Protein AF-A0A0R1S9A0-F1 (afdb_monomer)

Solvent-accessible surface area (backbone atoms only — not comparable to full-atom values): 12220 Å² total; per-residue (Å²): 131,84,66,68,44,81,57,38,75,44,83,57,97,61,36,37,36,40,36,26,38,23,75,78,32,27,25,36,37,40,33,35,38,56,62,82,71,49,87,86,55,104,57,81,77,63,92,82,35,53,32,29,39,32,37,46,18,20,33,51,46,26,69,40,78,49,77,55,97,95,39,67,35,30,40,31,37,14,38,34,70,80,51,83,67,9,33,3,51,27,42,29,55,44,62,94,58,72,50,46,78,93,71,41,78,36,56,35,48,73,49,33,23,27,42,31,60,46,41,8,47,41,87,79,22,53,64,82,59,61,66,49,31,35,40,48,29,54,20,84,43,66,16,80,39,90,95,48,78,34,70,23,38,30,38,41,41,35,26,30,76,75,39,30,35,34,37,23,34,27,31,41,62,55,51,48,60,58,40,60,80,30,45,94,71,22,33,68,42,46,32,38,74,43,60,87,26,45,45,76,90,30,57,52,77,40,78,40,43,43,80,76,42,98,30,70,40,80,60,43,64,43,35,42,51,86,67,53,73,46,73,45,55,99

Foldseek 3Di:
DWDWDFQEWDDDPFKIWTWTATDQQFKIKIWIDTPVVPDPDPDDDRVVTQIAIAGRQGDDRFWEWDDAPNAIWTWDFGHFPPDSNRAGDWIFIDHDDGDDPVPHCRHGLLSTQTEPQLLLLALQSDGPAAFPHKYKEKAPAFADFVPDTQGIWIWIWTAHPQRKTKIFIFRVRLVVVVSVVVGVRNDYDYSSPCNVRGTPVGIDIDGNVLVVDPHSAWSDWYAHSVGDIDTDHD

pLDDT: mean 91.79, std 10.81, range [40.94, 98.81]

Mean predicted aligned error: 4.59 Å

Structure (mmCIF, N/CA/C/O backbone):
data_AF-A0A0R1S9A0-F1
#
_entry.id   AF-A0A0R1S9A0-F1
#
loop_
_atom_site.group_PDB
_atom_site.id
_atom_site.type_symbol
_atom_site.label_atom_id
_atom_site.label_alt_id
_atom_site.label_comp_id
_atom_site.label_asym_id
_atom_site.label_entity_id
_atom_site.label_seq_id
_atom_site.pdbx_PDB_ins_code
_atom_site.Cartn_x
_atom_site.Cartn_y
_atom_site.Cartn_z
_atom_site.occupancy
_atom_site.B_iso_or_equiv
_atom_site.auth_seq_id
_atom_site.auth_comp_id
_atom_site.auth_asym_id
_atom_site.auth_atom_id
_atom_site.pdbx_PDB_model_num
ATOM 1 N N . MET A 1 1 ? 27.141 5.958 -2.737 1.00 40.94 1 MET A N 1
ATOM 2 C CA . MET A 1 1 ? 26.589 4.606 -2.947 1.00 40.94 1 MET A CA 1
ATOM 3 C C . MET A 1 1 ? 25.274 4.604 -2.206 1.00 40.94 1 MET A C 1
ATOM 5 O O . MET A 1 1 ? 25.294 4.643 -0.979 1.00 40.94 1 MET A O 1
ATOM 9 N N . ASP A 1 2 ? 24.167 4.726 -2.929 1.00 50.94 2 ASP A N 1
ATOM 10 C CA . ASP A 1 2 ? 22.854 4.799 -2.293 1.00 50.94 2 ASP A CA 1
ATOM 11 C C . ASP A 1 2 ? 22.572 3.451 -1.635 1.00 50.94 2 ASP A C 1
ATOM 13 O O . ASP A 1 2 ? 22.697 2.397 -2.261 1.00 50.94 2 ASP A O 1
ATOM 17 N N . ARG A 1 3 ? 22.304 3.469 -0.327 1.00 56.81 3 ARG A N 1
ATOM 18 C CA . ARG A 1 3 ? 21.970 2.256 0.417 1.00 56.81 3 ARG A CA 1
ATOM 19 C C . ARG A 1 3 ? 20.521 1.912 0.112 1.00 56.81 3 ARG A C 1
ATOM 21 O O . ARG A 1 3 ? 19.622 2.641 0.519 1.00 56.81 3 ARG A O 1
ATOM 28 N N . PHE A 1 4 ? 20.318 0.804 -0.588 1.00 68.38 4 PHE A N 1
ATOM 29 C CA . PHE A 1 4 ? 19.007 0.192 -0.738 1.00 68.38 4 PHE A CA 1
ATOM 30 C C . PHE A 1 4 ? 18.775 -0.749 0.439 1.00 68.38 4 PHE A C 1
ATOM 32 O O . PHE A 1 4 ? 19.588 -1.640 0.691 1.00 68.38 4 PHE A O 1
ATOM 39 N N . ILE A 1 5 ? 17.668 -0.567 1.148 1.00 71.06 5 ILE A N 1
ATOM 40 C CA . ILE A 1 5 ? 17.224 -1.503 2.181 1.00 71.06 5 ILE A CA 1
ATOM 41 C C . ILE A 1 5 ? 16.087 -2.310 1.569 1.00 71.06 5 ILE A C 1
ATOM 43 O O . ILE A 1 5 ? 15.071 -1.740 1.176 1.00 71.06 5 ILE A O 1
ATOM 47 N N . ALA A 1 6 ? 16.275 -3.625 1.432 1.00 66.62 6 ALA A N 1
ATOM 48 C CA . ALA A 1 6 ? 15.188 -4.511 1.036 1.00 66.62 6 ALA A CA 1
ATOM 49 C C . ALA A 1 6 ? 14.145 -4.544 2.151 1.00 66.62 6 ALA A C 1
ATOM 51 O O . ALA A 1 6 ? 14.484 -4.844 3.294 1.00 66.62 6 ALA A O 1
ATOM 52 N N . ILE A 1 7 ? 12.904 -4.209 1.808 1.00 75.50 7 ILE A N 1
ATOM 53 C CA . ILE A 1 7 ? 11.816 -4.114 2.780 1.00 75.50 7 ILE A CA 1
ATOM 54 C C . ILE A 1 7 ? 10.894 -5.327 2.671 1.00 75.50 7 ILE A C 1
ATOM 56 O O . ILE A 1 7 ? 10.555 -5.929 3.681 1.00 75.50 7 ILE A O 1
ATOM 60 N N . GLN A 1 8 ? 10.516 -5.702 1.444 1.00 84.19 8 GLN A N 1
ATOM 61 C CA . GLN A 1 8 ? 9.550 -6.770 1.191 1.00 84.19 8 GLN A CA 1
ATOM 62 C C . GLN A 1 8 ? 9.857 -7.474 -0.135 1.00 84.19 8 GLN A C 1
ATOM 64 O O . GLN A 1 8 ? 10.232 -6.838 -1.123 1.00 84.19 8 GLN A O 1
ATOM 69 N N . GLY A 1 9 ? 9.679 -8.795 -0.169 1.00 86.94 9 GLY A N 1
ATOM 70 C CA . GLY A 1 9 ? 9.780 -9.608 -1.381 1.00 86.94 9 GLY A CA 1
ATOM 71 C C . GLY A 1 9 ? 8.442 -10.253 -1.734 1.00 86.94 9 GLY A C 1
ATOM 72 O O . GLY A 1 9 ? 7.670 -10.607 -0.846 1.00 86.94 9 GLY A O 1
ATOM 73 N N . PHE A 1 10 ? 8.180 -10.445 -3.027 1.00 89.62 10 PHE A N 1
ATOM 74 C CA . PHE A 1 10 ? 7.017 -11.198 -3.504 1.00 89.62 10 PHE A CA 1
ATOM 75 C C . PHE A 1 10 ? 7.427 -12.203 -4.580 1.00 89.62 10 PHE A C 1
ATOM 77 O O . PHE A 1 10 ? 8.039 -11.844 -5.589 1.00 89.62 10 PHE A O 1
ATOM 84 N N . VAL A 1 11 ? 7.050 -13.468 -4.394 1.00 90.31 11 VAL A N 1
ATOM 85 C CA . VAL A 1 11 ? 7.314 -14.546 -5.354 1.00 90.31 11 VAL A CA 1
ATOM 86 C C . VAL A 1 11 ? 6.037 -14.841 -6.133 1.00 90.31 11 VAL A C 1
ATOM 88 O O . VAL A 1 11 ? 5.140 -15.533 -5.661 1.00 90.31 11 VAL A O 1
ATOM 91 N N . GLY A 1 12 ? 5.957 -14.318 -7.354 1.00 88.50 12 GLY A N 1
ATOM 92 C CA . GLY A 1 12 ? 4.842 -14.565 -8.261 1.00 88.50 12 GLY A CA 1
ATOM 93 C C . GLY A 1 12 ? 4.984 -15.864 -9.054 1.00 88.50 12 GLY A C 1
ATOM 94 O O . GLY A 1 12 ? 5.956 -16.613 -8.941 1.00 88.50 12 GLY A O 1
ATOM 95 N N . SER A 1 13 ? 4.021 -16.129 -9.938 1.00 88.50 13 SER A N 1
ATOM 96 C CA . SER A 1 13 ? 4.057 -17.299 -10.830 1.00 88.50 13 SER A CA 1
ATOM 97 C C . SER A 1 13 ? 5.169 -17.221 -11.882 1.00 88.50 13 SER A C 1
ATOM 99 O O . SER A 1 13 ? 5.724 -18.256 -12.239 1.00 88.50 13 SER A O 1
ATOM 101 N N . THR A 1 14 ? 5.534 -16.012 -12.323 1.00 92.19 14 THR A N 1
ATOM 102 C CA . THR A 1 14 ? 6.539 -15.769 -13.380 1.00 92.19 14 THR A CA 1
ATOM 103 C C . THR A 1 14 ? 7.756 -14.993 -12.881 1.00 92.19 14 THR A C 1
ATOM 105 O O . THR A 1 14 ? 8.876 -15.278 -13.296 1.00 92.19 14 THR A O 1
ATOM 108 N N . TYR A 1 15 ? 7.556 -14.033 -11.979 1.00 94.88 15 TYR A N 1
ATOM 109 C CA . TYR A 1 15 ? 8.594 -13.107 -11.526 1.00 94.88 15 TYR A CA 1
ATOM 110 C C . TYR A 1 15 ? 8.796 -13.192 -10.015 1.00 94.88 15 TYR A C 1
ATOM 112 O O . TYR A 1 15 ? 7.850 -13.490 -9.285 1.00 94.88 15 TYR A O 1
ATOM 120 N N . VAL A 1 16 ? 10.004 -12.866 -9.560 1.00 94.12 16 VAL A N 1
ATOM 121 C CA . VAL A 1 16 ? 10.260 -12.447 -8.179 1.00 94.12 16 VAL A CA 1
ATOM 122 C C . VAL A 1 16 ? 10.427 -10.941 -8.169 1.00 94.12 16 VAL A C 1
ATOM 124 O O . VAL A 1 16 ? 11.108 -10.386 -9.031 1.00 94.12 16 VAL A O 1
ATOM 127 N N . TYR A 1 17 ? 9.787 -10.300 -7.203 1.00 95.88 17 TYR A N 1
ATOM 128 C CA . TYR A 1 17 ? 9.808 -8.864 -7.008 1.00 95.88 17 TYR A CA 1
ATOM 129 C C . TYR A 1 17 ? 10.473 -8.525 -5.674 1.00 95.88 17 TYR A C 1
ATOM 131 O O . TYR A 1 17 ? 10.306 -9.255 -4.695 1.00 95.88 17 TYR A O 1
ATOM 139 N N . ALA A 1 18 ? 11.169 -7.395 -5.636 1.00 94.44 18 ALA A N 1
ATOM 140 C CA . ALA A 1 18 ? 11.731 -6.805 -4.431 1.00 94.44 18 ALA A CA 1
ATOM 141 C C . ALA A 1 18 ? 11.306 -5.338 -4.344 1.00 94.44 18 ALA A C 1
ATOM 143 O O . ALA A 1 18 ? 11.487 -4.589 -5.305 1.00 94.44 18 ALA A O 1
ATOM 144 N N . LEU A 1 19 ? 10.760 -4.937 -3.199 1.00 95.31 19 LEU A N 1
ATOM 145 C CA . LEU A 1 19 ? 10.511 -3.546 -2.847 1.00 95.31 19 LEU A CA 1
ATOM 146 C C . LEU A 1 19 ? 11.641 -3.064 -1.934 1.00 95.31 19 LEU A C 1
ATOM 148 O O . LEU A 1 19 ? 11.952 -3.701 -0.922 1.00 95.31 19 LEU A O 1
ATOM 152 N N . GLN A 1 20 ? 12.267 -1.947 -2.299 1.00 94.81 20 GLN A N 1
ATOM 153 C CA . GLN A 1 20 ? 13.415 -1.400 -1.581 1.00 94.81 20 GLN A CA 1
ATOM 154 C C . GLN A 1 20 ? 13.242 0.094 -1.315 1.00 94.81 20 GLN A C 1
ATOM 156 O O . GLN A 1 20 ? 12.819 0.842 -2.199 1.00 94.81 20 GLN A O 1
ATOM 161 N N . LEU A 1 21 ? 13.623 0.521 -0.112 1.00 93.75 21 LEU A N 1
ATOM 162 C CA . LEU A 1 21 ? 13.706 1.928 0.272 1.00 93.75 21 LEU A CA 1
ATOM 163 C C . LEU A 1 21 ? 15.088 2.469 -0.066 1.00 93.75 21 LEU A C 1
ATOM 165 O O . LEU A 1 21 ? 16.094 1.800 0.195 1.00 93.75 21 LEU A O 1
ATOM 169 N N . PHE A 1 22 ? 15.151 3.685 -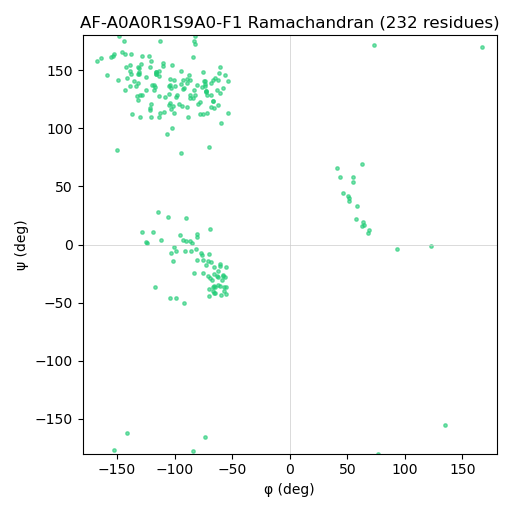0.592 1.00 93.62 22 PHE A N 1
ATOM 170 C CA . PHE A 1 22 ? 16.407 4.379 -0.838 1.00 93.62 22 PHE A CA 1
ATOM 171 C C . PHE A 1 22 ? 16.238 5.896 -0.691 1.00 93.62 22 PHE A C 1
ATOM 173 O O . PHE A 1 22 ? 15.162 6.395 -0.353 1.00 93.62 22 PHE A O 1
ATOM 180 N N . ASN A 1 23 ? 17.339 6.628 -0.888 1.00 92.12 23 ASN A N 1
ATOM 181 C CA . ASN A 1 23 ? 17.383 8.086 -0.772 1.00 92.12 23 ASN A CA 1
ATOM 182 C C . ASN A 1 23 ? 16.866 8.591 0.594 1.00 92.12 23 ASN A C 1
ATOM 184 O O . ASN A 1 23 ? 15.944 9.398 0.669 1.00 92.12 23 ASN A O 1
ATOM 188 N N . SER A 1 24 ? 17.442 8.062 1.683 1.00 88.62 24 SER A N 1
ATOM 189 C CA . SER A 1 24 ? 17.115 8.437 3.072 1.00 88.62 24 SER A CA 1
ATOM 190 C C . SER A 1 24 ? 15.626 8.308 3.406 1.00 88.62 24 SER A C 1
ATOM 192 O O . SER A 1 24 ? 14.970 9.273 3.785 1.00 88.62 24 SER A O 1
ATOM 194 N N . ASN A 1 25 ? 15.089 7.098 3.246 1.00 89.56 25 ASN A N 1
ATOM 195 C CA . ASN A 1 25 ? 13.696 6.762 3.542 1.00 89.56 25 ASN A CA 1
ATOM 196 C C . ASN A 1 25 ? 12.645 7.471 2.673 1.00 89.56 25 ASN A C 1
ATOM 198 O O . ASN A 1 25 ? 11.466 7.509 3.026 1.00 89.56 25 ASN A O 1
ATOM 202 N N . ARG A 1 26 ? 13.039 8.039 1.529 1.00 93.69 26 ARG A N 1
ATOM 203 C CA . ARG A 1 26 ? 12.158 8.888 0.719 1.00 93.69 26 ARG A CA 1
ATOM 204 C C . ARG A 1 26 ? 11.506 8.188 -0.453 1.00 93.69 26 ARG A C 1
ATOM 206 O O . ARG A 1 26 ? 10.296 8.333 -0.663 1.00 93.69 26 ARG A O 1
ATOM 213 N N . ASP A 1 27 ? 12.312 7.438 -1.182 1.00 96.12 27 ASP A N 1
ATOM 214 C CA . ASP A 1 27 ? 11.940 6.894 -2.474 1.00 96.12 27 ASP A CA 1
ATOM 215 C C . ASP A 1 27 ? 11.924 5.375 -2.416 1.00 96.12 27 ASP A C 1
ATOM 217 O O . ASP A 1 27 ? 12.683 4.742 -1.679 1.00 96.12 27 ASP A O 1
ATOM 221 N N . VAL A 1 28 ? 11.042 4.793 -3.216 1.00 96.44 28 VAL A N 1
ATOM 222 C CA . VAL A 1 28 ? 10.846 3.352 -3.295 1.00 96.44 28 VAL A CA 1
ATOM 223 C C . VAL A 1 28 ? 11.171 2.893 -4.705 1.00 96.44 28 VAL A C 1
ATOM 225 O O . VAL A 1 28 ? 10.792 3.529 -5.690 1.00 96.44 28 VAL A O 1
ATOM 228 N N . VAL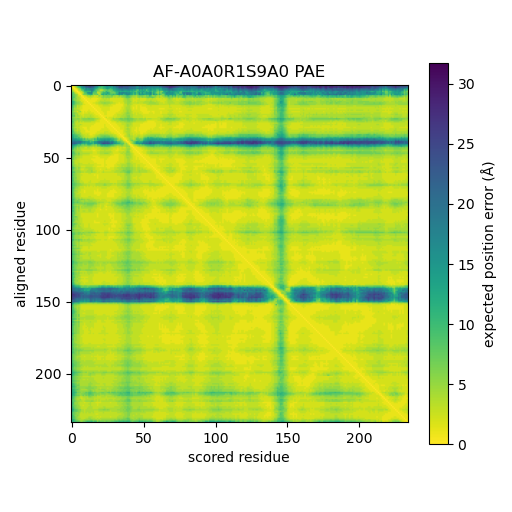 A 1 29 ? 11.886 1.780 -4.817 1.00 97.00 29 VAL A N 1
ATOM 229 C CA . VAL A 1 29 ? 12.062 1.070 -6.082 1.00 97.00 29 VAL A CA 1
ATOM 230 C C . VAL A 1 29 ? 11.454 -0.315 -5.954 1.00 97.00 29 VAL A C 1
ATOM 232 O O . VAL A 1 29 ? 11.667 -1.018 -4.966 1.00 97.00 29 VAL A O 1
ATOM 235 N N . ILE A 1 30 ? 10.676 -0.694 -6.961 1.00 97.50 30 ILE A N 1
ATOM 236 C CA . ILE A 1 30 ? 10.207 -2.060 -7.144 1.00 97.50 30 ILE A CA 1
ATOM 237 C C . ILE A 1 30 ? 11.020 -2.641 -8.287 1.00 97.50 30 ILE A C 1
ATOM 239 O O . ILE A 1 30 ? 10.966 -2.130 -9.403 1.00 97.50 30 ILE A O 1
ATOM 243 N N . SER A 1 31 ? 11.748 -3.712 -8.021 1.00 96.62 31 SER A N 1
ATOM 244 C CA . SER A 1 31 ? 12.563 -4.416 -9.008 1.00 96.62 31 SER A CA 1
ATOM 245 C C . SER A 1 31 ? 11.974 -5.799 -9.245 1.00 96.62 31 SER A C 1
ATOM 247 O O . SER A 1 31 ? 11.467 -6.415 -8.308 1.00 96.62 31 SER A O 1
ATOM 249 N N . ARG A 1 32 ? 12.043 -6.322 -10.473 1.00 96.19 32 ARG A N 1
ATOM 250 C CA . ARG A 1 32 ? 11.628 -7.699 -10.769 1.00 96.19 32 ARG A CA 1
ATOM 251 C C . ARG A 1 32 ? 12.572 -8.433 -11.707 1.00 96.19 32 ARG A C 1
ATOM 253 O O . ARG A 1 32 ? 13.093 -7.858 -12.664 1.00 96.19 32 ARG A O 1
ATOM 260 N N . VAL A 1 33 ? 12.677 -9.738 -11.489 1.00 94.88 33 VAL A N 1
ATOM 261 C CA . VAL A 1 33 ? 13.413 -10.692 -12.332 1.00 94.88 33 VAL A CA 1
ATOM 262 C C . VAL A 1 33 ? 12.535 -11.902 -12.627 1.00 94.88 33 VAL A C 1
ATOM 264 O O . VAL A 1 33 ? 11.614 -12.205 -11.864 1.00 94.88 33 VAL A O 1
ATOM 267 N N . ARG A 1 34 ? 12.760 -12.588 -13.753 1.00 93.31 34 ARG A N 1
ATOM 268 C CA . ARG A 1 34 ? 12.006 -13.814 -14.058 1.00 93.31 34 ARG A CA 1
ATOM 269 C C . ARG A 1 34 ? 12.513 -14.949 -13.174 1.00 93.31 34 ARG A C 1
ATOM 271 O O . ARG A 1 34 ? 13.709 -15.094 -12.981 1.00 93.31 34 ARG A O 1
ATOM 278 N N . LYS A 1 35 ? 11.618 -15.800 -12.676 1.00 88.44 35 LYS A N 1
ATOM 279 C CA . LYS A 1 35 ? 12.014 -16.960 -11.858 1.00 88.44 35 LYS A CA 1
ATOM 280 C C . LYS A 1 35 ? 12.880 -17.965 -12.611 1.00 88.44 35 LYS A C 1
ATOM 282 O O . LYS A 1 35 ? 13.645 -18.685 -11.989 1.00 88.44 35 LYS A O 1
ATOM 287 N N . ASP A 1 36 ? 12.738 -18.036 -13.930 1.00 87.62 36 ASP A N 1
ATOM 288 C CA . ASP A 1 36 ? 13.522 -18.925 -14.787 1.00 87.62 36 ASP A CA 1
ATOM 289 C C . ASP A 1 36 ? 14.862 -18.314 -15.227 1.00 87.62 36 ASP A C 1
ATOM 291 O O . ASP A 1 36 ? 15.600 -18.958 -15.965 1.00 87.62 36 ASP A O 1
ATOM 295 N N . SER A 1 37 ? 15.217 -17.107 -14.759 1.00 84.81 37 SER A N 1
ATOM 296 C CA . SER A 1 37 ? 16.555 -16.535 -14.967 1.00 84.81 37 SER A CA 1
ATOM 297 C C . SER A 1 37 ? 17.596 -17.072 -13.980 1.00 84.81 37 SER A C 1
ATOM 299 O O . SER A 1 37 ? 18.692 -16.528 -13.897 1.00 84.81 37 SER A O 1
ATOM 301 N N . VAL A 1 38 ? 17.252 -18.098 -13.203 1.00 78.88 38 VAL A N 1
ATOM 302 C CA . VAL A 1 38 ? 18.151 -18.764 -12.261 1.00 78.88 38 VAL A CA 1
ATOM 303 C C . VAL A 1 38 ? 19.113 -19.655 -13.050 1.00 78.88 38 VAL A C 1
ATOM 305 O O . VAL A 1 38 ? 18.698 -20.635 -13.665 1.00 78.88 38 VAL A O 1
ATOM 308 N N . THR A 1 39 ? 20.400 -19.307 -13.065 1.00 68.75 39 THR A N 1
ATOM 309 C CA . THR A 1 39 ? 21.405 -19.867 -13.990 1.00 68.75 39 THR A CA 1
ATOM 310 C C . THR A 1 39 ? 22.380 -20.864 -13.355 1.00 68.75 39 THR A C 1
ATOM 312 O O . THR A 1 39 ? 23.448 -21.060 -13.925 1.00 68.75 39 THR A O 1
ATOM 315 N N . ASN A 1 40 ? 22.011 -21.512 -12.234 1.00 67.12 40 ASN A N 1
ATOM 316 C CA . ASN A 1 40 ? 22.682 -22.641 -11.528 1.00 67.12 40 ASN A CA 1
ATOM 317 C C . ASN A 1 40 ? 23.047 -22.371 -10.055 1.00 67.12 40 ASN A C 1
ATOM 319 O O . ASN A 1 40 ? 23.551 -23.266 -9.377 1.00 67.12 40 ASN A O 1
ATOM 323 N N . THR A 1 41 ? 22.771 -21.181 -9.531 1.00 64.38 41 THR A N 1
ATOM 324 C CA . THR A 1 41 ? 22.832 -20.877 -8.093 1.00 64.38 41 THR A CA 1
ATOM 325 C C . THR A 1 41 ? 21.410 -20.673 -7.580 1.00 64.38 41 THR A C 1
ATOM 327 O O . THR A 1 41 ? 20.542 -20.290 -8.351 1.00 64.38 41 THR A O 1
ATOM 330 N N . TYR A 1 42 ? 21.116 -20.911 -6.301 1.00 71.06 42 TYR A N 1
ATOM 331 C CA . TYR A 1 42 ? 19.797 -20.577 -5.726 1.00 71.06 42 TYR A CA 1
ATOM 332 C C . TYR A 1 42 ? 19.567 -19.051 -5.609 1.00 71.06 42 TYR A C 1
ATOM 334 O O . TYR A 1 42 ? 18.633 -18.613 -4.939 1.00 71.06 42 TYR A O 1
ATOM 342 N N . ASP A 1 43 ? 20.412 -18.252 -6.266 1.00 82.50 43 ASP A N 1
ATOM 343 C CA . ASP A 1 43 ? 20.456 -16.804 -6.182 1.00 82.50 43 ASP A CA 1
ATOM 344 C C . ASP A 1 43 ? 19.737 -16.182 -7.378 1.00 82.50 43 ASP A C 1
ATOM 346 O O . ASP A 1 43 ? 19.908 -16.580 -8.533 1.00 82.50 43 ASP A O 1
ATOM 350 N N . LEU A 1 44 ? 18.942 -15.159 -7.091 1.00 86.19 44 LEU A N 1
ATOM 351 C CA . LEU A 1 44 ? 18.322 -14.312 -8.098 1.00 86.19 44 LEU A CA 1
ATOM 352 C C . LEU A 1 44 ? 19.183 -13.061 -8.280 1.00 86.19 44 LEU A C 1
ATOM 354 O O . LEU A 1 44 ? 19.378 -12.305 -7.330 1.00 86.19 44 LEU A O 1
ATOM 358 N N . ASP A 1 45 ? 19.674 -12.826 -9.497 1.00 87.25 45 ASP A N 1
ATOM 359 C CA . ASP A 1 45 ? 20.472 -11.641 -9.817 1.00 87.25 45 ASP A CA 1
ATOM 360 C C . ASP A 1 45 ? 19.580 -10.469 -10.251 1.00 87.25 45 ASP A C 1
ATOM 362 O O . ASP A 1 45 ? 19.002 -10.469 -11.339 1.00 87.25 45 ASP A O 1
ATOM 366 N N . PHE A 1 46 ? 19.495 -9.449 -9.395 1.00 90.62 46 PHE A N 1
ATOM 367 C CA . PHE A 1 46 ? 18.739 -8.221 -9.641 1.00 90.62 46 PHE A CA 1
ATOM 368 C C . PHE A 1 46 ? 19.563 -7.117 -10.326 1.00 90.62 46 PHE A C 1
ATOM 370 O O . PHE A 1 46 ? 19.032 -6.033 -10.561 1.00 90.62 46 PHE A O 1
ATOM 377 N N . THR A 1 47 ? 20.826 -7.369 -10.688 1.00 87.50 47 THR A N 1
ATOM 378 C CA . THR A 1 47 ? 21.728 -6.365 -11.290 1.00 87.50 47 THR A CA 1
ATOM 379 C C . THR A 1 47 ? 21.146 -5.728 -12.555 1.00 87.50 47 THR A C 1
ATOM 381 O O . THR A 1 47 ? 21.301 -4.529 -12.769 1.00 87.50 47 THR A O 1
ATOM 384 N N . ASN A 1 48 ? 20.432 -6.514 -13.369 1.00 89.31 48 ASN A N 1
ATOM 385 C CA . ASN A 1 48 ? 19.749 -6.060 -14.587 1.00 89.31 48 ASN A CA 1
ATOM 386 C C . ASN A 1 48 ? 18.219 -6.187 -14.473 1.00 89.31 48 ASN A C 1
ATOM 388 O O . ASN A 1 48 ? 17.531 -6.424 -15.470 1.00 89.31 48 ASN A O 1
ATOM 392 N N . ALA A 1 49 ? 17.681 -6.104 -13.253 1.00 93.94 49 ALA A N 1
ATOM 393 C CA . ALA A 1 49 ? 16.246 -6.204 -13.021 1.00 93.94 49 ALA A CA 1
ATOM 394 C C . ALA A 1 49 ? 15.484 -5.083 -13.739 1.00 93.94 49 ALA A C 1
ATOM 396 O O . ALA A 1 49 ? 15.950 -3.949 -13.854 1.00 93.94 49 ALA A O 1
ATOM 397 N N . ALA A 1 50 ? 14.266 -5.393 -14.182 1.00 96.94 50 ALA A N 1
ATOM 398 C CA . ALA A 1 50 ? 13.344 -4.346 -14.592 1.00 96.94 50 ALA A CA 1
ATOM 399 C C . ALA A 1 50 ? 12.858 -3.617 -13.336 1.00 96.94 50 ALA A C 1
ATOM 401 O O . ALA A 1 50 ? 12.363 -4.270 -12.414 1.00 96.94 50 ALA A O 1
ATOM 402 N N . SER A 1 51 ? 12.951 -2.289 -13.331 1.00 97.38 51 SER A N 1
ATOM 403 C CA . SER A 1 51 ? 12.688 -1.477 -12.140 1.00 97.38 51 SER A CA 1
ATOM 404 C C . SER A 1 51 ? 11.634 -0.408 -12.390 1.00 97.38 51 SER A C 1
ATOM 406 O O . SER A 1 51 ? 11.564 0.174 -13.470 1.00 97.38 51 SER A O 1
ATOM 408 N N . MET A 1 52 ? 10.815 -0.148 -11.377 1.00 98.06 52 MET A N 1
ATOM 409 C CA . MET A 1 52 ? 9.838 0.933 -11.316 1.00 98.06 52 MET A CA 1
ATOM 410 C C . MET A 1 52 ? 10.175 1.804 -10.109 1.00 98.06 52 MET A C 1
ATOM 412 O O . MET A 1 52 ? 10.140 1.335 -8.971 1.00 98.06 52 MET A O 1
ATOM 416 N N . TYR A 1 53 ? 10.503 3.066 -10.362 1.00 98.06 53 TYR A N 1
ATOM 417 C CA . TYR A 1 53 ? 10.848 4.041 -9.334 1.00 98.06 53 TYR A CA 1
ATOM 418 C C . TYR A 1 53 ? 9.622 4.859 -8.929 1.00 98.06 53 TYR A C 1
ATOM 420 O O . TYR A 1 53 ? 8.848 5.289 -9.786 1.00 98.06 53 TYR A O 1
ATOM 428 N N . LEU A 1 54 ? 9.473 5.089 -7.627 1.00 97.81 54 LEU A N 1
ATOM 429 C CA . LEU A 1 54 ? 8.387 5.828 -6.990 1.00 97.81 54 LEU A CA 1
ATOM 430 C C . LEU A 1 54 ? 9.008 6.872 -6.047 1.00 97.81 54 LEU A C 1
ATOM 432 O O . LEU A 1 54 ? 9.594 6.519 -5.022 1.00 97.81 54 LEU A O 1
ATOM 436 N N . LYS A 1 55 ? 8.916 8.155 -6.397 1.00 97.06 55 LYS A N 1
ATOM 437 C CA . LYS A 1 55 ? 9.514 9.252 -5.620 1.00 97.06 55 LYS A CA 1
ATOM 438 C C . LYS A 1 55 ? 8.572 9.734 -4.530 1.00 97.06 55 LYS A C 1
ATOM 440 O O . LYS A 1 55 ? 7.376 9.861 -4.770 1.00 97.06 55 LYS A O 1
ATOM 445 N N . ASN A 1 56 ? 9.100 10.067 -3.354 1.00 95.69 56 ASN A N 1
ATOM 446 C CA . ASN A 1 56 ? 8.338 10.611 -2.223 1.00 95.69 56 ASN A CA 1
ATOM 447 C C . ASN A 1 56 ? 7.191 9.700 -1.728 1.00 95.69 56 ASN A C 1
ATOM 449 O O . ASN A 1 56 ? 6.147 10.181 -1.271 1.00 95.69 56 ASN A O 1
ATOM 453 N N . PHE A 1 57 ? 7.364 8.378 -1.810 1.00 96.94 57 PHE A N 1
ATOM 454 C CA . PHE A 1 57 ? 6.384 7.417 -1.281 1.00 96.94 57 PHE A CA 1
ATOM 455 C C . PHE A 1 57 ? 6.572 7.187 0.223 1.00 96.94 57 PHE A C 1
ATOM 457 O O . PHE A 1 57 ? 5.596 6.930 0.927 1.00 96.94 57 PHE A O 1
ATOM 464 N N . GLY A 1 58 ? 7.781 7.421 0.733 1.00 94.94 58 GLY A N 1
ATOM 465 C CA . GLY A 1 58 ? 8.100 7.256 2.143 1.00 94.94 58 GLY A CA 1
ATOM 466 C C . GLY A 1 58 ? 8.271 5.803 2.562 1.00 94.94 58 GLY A C 1
ATOM 467 O O . GLY A 1 58 ? 8.171 4.871 1.764 1.00 94.94 58 GLY A O 1
ATOM 468 N N . HIS A 1 59 ? 8.561 5.628 3.843 1.00 94.19 59 HIS A N 1
ATOM 469 C CA . HIS A 1 59 ? 8.827 4.336 4.446 1.00 94.19 59 HIS A CA 1
ATOM 470 C C . HIS A 1 59 ? 7.519 3.574 4.685 1.00 94.19 59 HIS A C 1
ATOM 472 O O . HIS A 1 59 ? 6.632 4.037 5.407 1.00 94.19 59 HIS A O 1
ATOM 478 N N . GLY A 1 60 ? 7.426 2.380 4.106 1.00 92.69 60 GLY A N 1
ATOM 479 C CA . GLY A 1 60 ? 6.440 1.363 4.449 1.00 92.69 60 GLY A CA 1
ATOM 480 C C . GLY A 1 60 ? 6.848 -0.000 3.904 1.00 92.69 60 GLY A C 1
ATOM 481 O O . GLY A 1 60 ? 7.689 -0.084 3.011 1.00 92.69 60 GLY A O 1
ATOM 482 N N . GLN A 1 61 ? 6.276 -1.061 4.461 1.00 91.62 61 GLN A N 1
ATOM 483 C CA . GLN A 1 61 ? 6.607 -2.454 4.126 1.00 91.62 61 GLN A CA 1
ATOM 484 C C . GLN A 1 61 ? 5.562 -3.131 3.230 1.00 91.62 61 GLN A C 1
ATOM 486 O O . GLN A 1 61 ? 5.785 -4.225 2.721 1.00 91.62 61 GLN A O 1
ATOM 491 N N . THR A 1 62 ? 4.438 -2.462 2.990 1.00 95.69 62 THR A N 1
ATOM 492 C CA . THR A 1 62 ? 3.345 -2.950 2.149 1.00 95.69 62 THR A CA 1
ATOM 493 C C . THR A 1 62 ? 3.791 -3.151 0.705 1.00 95.69 62 THR A C 1
ATOM 495 O O . THR A 1 62 ? 4.151 -2.190 0.016 1.00 95.69 62 THR A O 1
ATOM 498 N N . PHE A 1 63 ? 3.673 -4.388 0.225 1.00 95.94 63 PHE A N 1
ATOM 499 C CA . PHE A 1 63 ? 3.827 -4.729 -1.183 1.00 95.94 63 PHE A CA 1
ATOM 500 C C . PHE A 1 63 ? 2.963 -5.944 -1.536 1.00 95.94 63 PHE A C 1
ATOM 502 O O . PHE A 1 63 ? 3.431 -7.081 -1.583 1.00 95.94 63 PHE A O 1
ATOM 509 N N . GLU A 1 64 ? 1.676 -5.691 -1.766 1.00 95.44 64 GLU A N 1
ATOM 510 C CA . GLU A 1 64 ? 0.663 -6.744 -1.889 1.00 95.44 64 GLU A CA 1
ATOM 511 C C . GLU A 1 64 ? 0.110 -6.829 -3.306 1.00 95.44 64 GLU A C 1
ATOM 513 O O . GLU A 1 64 ? -0.590 -5.926 -3.764 1.00 95.44 64 GLU A O 1
ATOM 518 N N . TYR A 1 65 ? 0.391 -7.933 -3.994 1.00 94.50 65 TYR A N 1
ATOM 519 C CA . TYR A 1 65 ? -0.144 -8.214 -5.324 1.00 94.50 65 TYR A CA 1
ATOM 520 C C . TYR A 1 65 ? -1.620 -8.602 -5.270 1.00 94.50 65 TYR A C 1
ATOM 522 O O . TYR A 1 65 ? -2.011 -9.418 -4.437 1.00 94.50 65 TYR A O 1
ATOM 530 N N . PHE A 1 66 ? -2.418 -8.141 -6.230 1.00 93.56 66 PHE A N 1
ATOM 531 C CA . PHE A 1 66 ? -3.760 -8.659 -6.486 1.00 93.56 66 PHE A CA 1
ATOM 532 C C . PHE A 1 66 ? -4.172 -8.481 -7.949 1.00 93.56 66 PHE A C 1
ATOM 534 O O . PHE A 1 66 ? -3.587 -7.695 -8.693 1.00 93.56 66 PHE A O 1
ATOM 541 N N . LYS A 1 67 ? -5.214 -9.210 -8.360 1.00 91.81 67 LYS A N 1
ATOM 542 C CA . LYS A 1 67 ? -5.884 -8.998 -9.646 1.00 91.81 67 LYS A CA 1
ATOM 543 C C . LYS A 1 67 ? -7.215 -8.304 -9.430 1.00 91.81 67 LYS A C 1
ATOM 545 O O . LYS A 1 67 ? -7.974 -8.713 -8.561 1.00 91.81 67 LYS A O 1
ATOM 550 N N . HIS A 1 68 ? -7.507 -7.312 -10.261 1.00 92.94 68 HIS A N 1
ATOM 551 C CA . HIS A 1 68 ? -8.804 -6.636 -10.312 1.00 92.94 68 HIS A CA 1
ATOM 552 C C . HIS A 1 68 ? -9.134 -6.297 -11.763 1.00 92.94 68 HIS A C 1
ATOM 554 O O . HIS A 1 68 ? -8.260 -5.823 -12.488 1.00 92.94 68 HIS A O 1
ATOM 560 N N . ALA A 1 69 ? -10.357 -6.587 -12.215 1.00 91.12 69 ALA A N 1
ATOM 561 C CA . ALA A 1 69 ? -10.798 -6.340 -13.595 1.00 91.12 69 ALA A CA 1
ATOM 562 C C . ALA A 1 69 ? -9.785 -6.794 -14.682 1.00 91.12 69 ALA A C 1
ATOM 564 O O . ALA A 1 69 ? -9.510 -6.074 -15.643 1.00 91.12 69 ALA A O 1
ATOM 565 N N . ASN A 1 70 ? -9.213 -7.998 -14.523 1.00 90.06 70 ASN A N 1
ATOM 566 C CA . ASN A 1 70 ? -8.185 -8.597 -15.398 1.00 90.06 70 ASN A CA 1
ATOM 567 C C . ASN A 1 70 ? -6.843 -7.844 -15.486 1.00 90.06 70 ASN A C 1
ATOM 569 O O . ASN A 1 70 ? -6.047 -8.123 -16.383 1.00 90.06 70 ASN A O 1
ATOM 573 N N . LYS A 1 71 ? -6.565 -6.929 -14.557 1.00 93.50 71 LYS A N 1
ATOM 574 C CA . LYS A 1 71 ? -5.287 -6.221 -14.449 1.00 93.50 71 LYS A CA 1
ATOM 575 C C . LYS A 1 71 ? -4.555 -6.608 -13.171 1.00 93.50 71 LYS A C 1
ATOM 577 O O . LYS A 1 71 ? -5.174 -6.930 -12.157 1.00 93.50 71 LYS A O 1
ATOM 582 N N . ASP A 1 72 ? -3.231 -6.563 -13.252 1.00 94.12 72 ASP A N 1
ATOM 583 C CA . ASP A 1 72 ? -2.318 -6.827 -12.146 1.00 94.12 72 ASP A CA 1
ATOM 584 C C . ASP A 1 72 ? -2.044 -5.530 -11.384 1.00 94.12 72 ASP A C 1
ATOM 586 O O . ASP A 1 72 ? -1.466 -4.592 -11.935 1.00 94.12 72 ASP A O 1
ATOM 590 N N . TYR A 1 73 ? -2.420 -5.495 -10.111 1.00 97.00 73 TYR A N 1
ATOM 591 C CA . TYR A 1 73 ? -2.230 -4.349 -9.235 1.00 97.00 73 TYR A CA 1
ATOM 592 C C . TYR A 1 73 ? -1.403 -4.709 -8.004 1.00 97.00 73 TYR A C 1
ATOM 594 O O . TYR A 1 73 ? -1.247 -5.876 -7.638 1.00 97.00 73 TYR A O 1
ATOM 602 N N . TRP A 1 74 ? -0.891 -3.665 -7.363 1.00 97.88 74 TRP A N 1
ATOM 603 C CA . TRP A 1 74 ? -0.146 -3.728 -6.121 1.00 97.88 74 TRP A CA 1
ATOM 604 C C . TRP A 1 74 ? -0.657 -2.675 -5.150 1.00 97.88 74 TRP A C 1
ATOM 606 O O . TRP A 1 74 ? -0.844 -1.519 -5.542 1.00 97.88 74 TRP A O 1
ATOM 616 N N . TRP A 1 75 ? -0.826 -3.057 -3.887 1.00 98.44 75 TRP A N 1
ATOM 617 C CA . TRP A 1 75 ? -0.876 -2.094 -2.794 1.00 98.44 75 TRP A CA 1
ATOM 618 C C . TRP A 1 75 ? 0.539 -1.737 -2.367 1.00 98.44 75 TRP A C 1
ATOM 620 O O . TRP A 1 75 ? 1.366 -2.628 -2.173 1.00 98.44 75 TRP A O 1
ATOM 630 N N . VAL A 1 76 ? 0.801 -0.441 -2.212 1.00 98.19 76 VAL A N 1
ATOM 631 C CA . VAL A 1 76 ? 2.087 0.097 -1.751 1.00 98.19 76 VAL A CA 1
ATOM 632 C C . VAL A 1 76 ? 1.831 1.281 -0.831 1.00 98.19 76 VAL A C 1
ATOM 634 O O . VAL A 1 76 ? 0.912 2.062 -1.064 1.00 98.19 76 VAL A O 1
ATOM 637 N N . VAL A 1 77 ? 2.634 1.452 0.213 1.00 98.00 77 VAL A N 1
ATOM 638 C CA . VAL A 1 77 ? 2.567 2.653 1.056 1.00 98.00 77 VAL A CA 1
ATOM 639 C C . VAL A 1 77 ? 2.962 3.904 0.263 1.00 98.00 77 VAL A C 1
ATOM 641 O O . VAL A 1 77 ? 3.832 3.870 -0.601 1.00 98.00 77 VAL A O 1
ATOM 644 N N . THR A 1 78 ? 2.301 5.029 0.537 1.00 98.25 78 THR A N 1
ATOM 645 C CA . THR A 1 78 ? 2.632 6.333 -0.046 1.00 98.25 78 THR A CA 1
ATOM 646 C C . THR A 1 78 ? 2.418 7.468 0.963 1.00 98.25 78 THR A C 1
ATOM 648 O O . THR A 1 78 ? 1.866 7.271 2.053 1.00 98.25 78 THR A O 1
ATOM 651 N N . LYS A 1 79 ? 2.785 8.693 0.568 1.00 97.31 79 LYS A N 1
ATOM 652 C CA . LYS A 1 79 ? 2.689 9.923 1.367 1.00 97.31 79 LYS A CA 1
ATOM 653 C C . LYS A 1 79 ? 3.553 9.862 2.630 1.00 97.31 79 LYS A C 1
ATOM 655 O O . LYS A 1 79 ? 3.014 9.830 3.743 1.00 97.31 79 LYS A O 1
ATOM 660 N N . GLY A 1 80 ? 4.870 9.880 2.428 1.00 94.38 80 GLY A N 1
ATOM 661 C CA . GLY A 1 80 ? 5.843 10.099 3.497 1.00 94.38 80 GLY A CA 1
ATOM 662 C C . GLY A 1 80 ? 5.591 11.417 4.238 1.00 94.38 80 GLY A C 1
ATOM 663 O O . GLY A 1 80 ? 5.120 12.400 3.653 1.00 94.38 80 GLY A O 1
ATOM 664 N N . ASP A 1 81 ? 5.862 11.432 5.538 1.00 91.75 81 ASP A N 1
ATOM 665 C CA . ASP A 1 81 ? 5.616 12.580 6.415 1.00 91.75 81 ASP A CA 1
ATOM 666 C C . ASP A 1 81 ? 6.753 13.627 6.436 1.00 91.75 81 ASP A C 1
ATOM 668 O O . ASP A 1 81 ? 6.632 14.653 7.105 1.00 91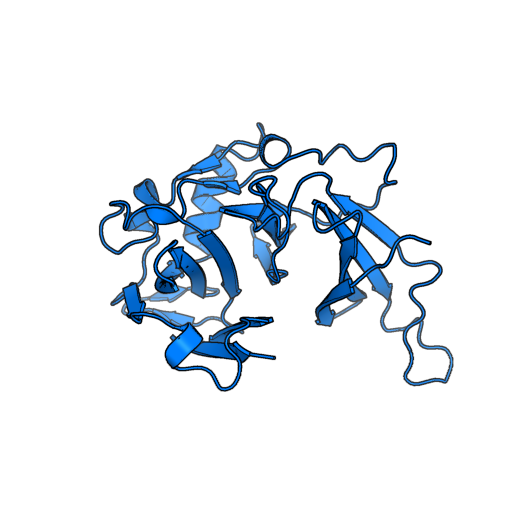.75 81 ASP A O 1
ATOM 672 N N . ASN A 1 82 ? 7.813 13.409 5.650 1.00 89.56 82 ASN A N 1
ATOM 673 C CA . ASN A 1 82 ? 9.046 14.202 5.559 1.00 89.56 82 ASN A CA 1
ATOM 674 C C . ASN A 1 82 ? 9.800 14.359 6.893 1.00 89.56 82 ASN A C 1
ATOM 676 O O . ASN A 1 82 ? 10.591 15.292 7.048 1.00 89.56 82 ASN A O 1
ATOM 680 N N . THR A 1 83 ? 9.567 13.465 7.856 1.00 91.38 83 THR A N 1
ATOM 681 C CA . THR A 1 83 ? 10.436 13.310 9.030 1.00 91.38 83 THR A CA 1
ATOM 682 C C . THR A 1 83 ? 11.645 12.428 8.693 1.00 91.38 83 THR A C 1
ATOM 684 O O . THR A 1 83 ? 11.773 11.958 7.566 1.00 91.38 83 THR A O 1
ATOM 687 N N . GLU A 1 84 ? 12.545 12.194 9.652 1.00 90.00 84 GLU A N 1
ATOM 688 C CA . GLU A 1 84 ? 13.723 11.329 9.461 1.00 90.00 84 GLU A CA 1
ATOM 689 C C . GLU A 1 84 ? 13.347 9.885 9.079 1.00 90.00 84 GLU A C 1
ATOM 691 O O . GLU A 1 84 ? 13.912 9.308 8.150 1.00 90.00 84 GLU A O 1
ATOM 696 N N . GLU A 1 85 ? 12.346 9.316 9.752 1.00 90.62 85 GLU A N 1
ATOM 697 C CA . GLU A 1 85 ? 11.830 7.986 9.410 1.00 90.62 85 GLU A CA 1
ATOM 698 C C . GLU A 1 85 ? 10.963 8.008 8.147 1.00 90.62 85 GLU A C 1
ATOM 700 O O . GLU A 1 85 ? 10.831 6.995 7.463 1.00 90.62 85 GLU A O 1
ATOM 705 N N . ASN A 1 86 ? 10.387 9.173 7.836 1.00 95.12 86 ASN A N 1
ATOM 706 C CA . ASN A 1 86 ? 9.559 9.444 6.667 1.00 95.12 86 ASN A CA 1
ATOM 707 C C . ASN A 1 86 ? 8.421 8.429 6.455 1.00 95.12 86 ASN A C 1
ATOM 709 O O . ASN A 1 86 ? 8.161 7.992 5.330 1.00 95.12 86 ASN A O 1
ATOM 713 N N . TRP A 1 87 ? 7.745 8.032 7.535 1.00 96.06 87 TRP A N 1
ATOM 714 C CA . TRP A 1 87 ? 6.685 7.029 7.488 1.00 96.06 87 TRP A CA 1
ATOM 715 C C . TRP A 1 87 ? 5.562 7.429 6.533 1.00 96.06 87 TRP A C 1
ATOM 717 O O . TRP A 1 87 ? 5.066 8.560 6.551 1.00 96.06 87 TR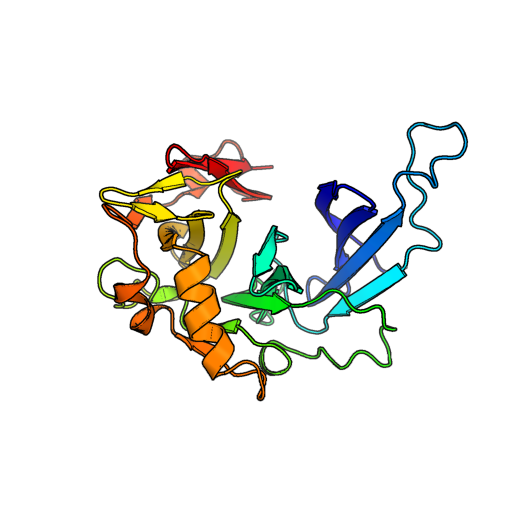P A O 1
ATOM 727 N N . GLY A 1 88 ? 5.128 6.480 5.708 1.00 97.19 88 GLY A N 1
ATOM 728 C CA . GLY A 1 88 ? 3.978 6.680 4.846 1.00 97.19 88 GLY A CA 1
ATOM 729 C C . GLY A 1 88 ? 2.658 6.607 5.612 1.00 97.19 88 GLY A C 1
ATOM 730 O O . GLY A 1 88 ? 2.502 5.900 6.610 1.00 97.19 88 GLY A O 1
ATOM 731 N N . SER A 1 89 ? 1.680 7.373 5.135 1.00 97.56 89 SER A N 1
ATOM 732 C CA . SER A 1 89 ? 0.391 7.589 5.811 1.00 97.56 89 SER A CA 1
ATOM 733 C C . SER A 1 89 ? -0.826 7.257 4.940 1.00 97.56 89 SER A C 1
ATOM 735 O O . SER A 1 89 ? -1.973 7.463 5.353 1.00 97.56 89 SER A O 1
ATOM 737 N N . GLN A 1 90 ? -0.591 6.775 3.718 1.00 98.56 90 GLN A N 1
ATOM 738 C CA . GLN A 1 90 ? -1.599 6.394 2.729 1.00 98.56 90 GLN A CA 1
ATOM 739 C C . GLN A 1 90 ? -1.203 5.090 2.032 1.00 98.56 90 GLN A C 1
ATOM 741 O O . GLN A 1 90 ? -0.048 4.683 2.093 1.00 98.56 90 GLN A O 1
ATOM 746 N N . ILE A 1 91 ? -2.161 4.457 1.352 1.00 98.75 91 ILE A N 1
ATOM 747 C CA . ILE A 1 91 ? -1.944 3.218 0.592 1.00 98.75 91 ILE A CA 1
ATOM 748 C C . ILE A 1 91 ? -2.321 3.473 -0.868 1.00 98.75 91 ILE A C 1
ATOM 750 O O . ILE A 1 91 ? -3.471 3.784 -1.167 1.00 98.75 91 ILE A O 1
ATOM 754 N N . ALA A 1 92 ? -1.356 3.388 -1.774 1.00 98.69 92 ALA A N 1
ATOM 755 C CA . ALA A 1 92 ? -1.524 3.524 -3.213 1.00 98.69 92 ALA A CA 1
ATOM 756 C C . ALA A 1 92 ? -1.878 2.187 -3.870 1.00 98.69 92 ALA A C 1
ATOM 758 O O . ALA A 1 92 ? -1.359 1.144 -3.477 1.00 98.69 92 ALA A O 1
ATOM 759 N N . ARG A 1 93 ? -2.704 2.250 -4.917 1.00 98.56 93 ARG A N 1
ATOM 760 C CA . ARG A 1 93 ? -2.926 1.172 -5.881 1.00 98.56 93 ARG A CA 1
ATOM 761 C C . ARG A 1 93 ? -2.132 1.480 -7.141 1.00 98.56 93 ARG A C 1
ATOM 763 O O . ARG A 1 93 ? -2.400 2.486 -7.794 1.00 98.56 93 ARG A O 1
ATOM 770 N N . ILE A 1 94 ? -1.192 0.617 -7.509 1.00 98.25 94 ILE A N 1
ATOM 771 C CA . ILE A 1 94 ? -0.342 0.826 -8.689 1.00 98.25 94 ILE A CA 1
ATOM 772 C C . ILE A 1 94 ? -0.324 -0.401 -9.596 1.00 98.25 94 ILE A C 1
ATOM 774 O O . ILE A 1 94 ? -0.529 -1.523 -9.143 1.00 98.25 94 ILE A O 1
ATOM 778 N N . GLN A 1 95 ? -0.033 -0.192 -10.877 1.00 97.56 95 GLN A N 1
ATOM 779 C CA . GLN A 1 95 ? 0.359 -1.261 -11.796 1.00 97.56 95 GLN A CA 1
ATOM 780 C C . GLN A 1 95 ? 1.865 -1.167 -12.009 1.00 97.56 95 GLN A C 1
ATOM 782 O O . GLN A 1 95 ? 2.398 -0.069 -12.179 1.00 97.56 95 GLN A O 1
ATOM 787 N N . PHE A 1 96 ? 2.555 -2.306 -12.008 1.00 97.50 96 PHE A N 1
ATOM 788 C CA . PHE A 1 96 ? 3.991 -2.309 -12.251 1.00 97.50 96 PHE A CA 1
ATOM 789 C C . PHE A 1 96 ? 4.287 -1.920 -13.704 1.00 97.50 96 PHE A C 1
ATOM 791 O O . PHE A 1 96 ? 3.913 -2.641 -14.631 1.00 97.50 96 PHE A O 1
ATOM 798 N N . SER A 1 97 ? 5.006 -0.817 -13.893 1.00 96.62 97 SER A N 1
ATOM 799 C CA . SER A 1 97 ? 5.463 -0.354 -15.202 1.00 96.62 97 SER A CA 1
ATOM 800 C C . SER A 1 97 ? 6.911 0.119 -15.096 1.00 96.62 97 SER A C 1
ATOM 802 O O . SER A 1 97 ? 7.151 1.135 -14.436 1.00 96.62 97 SER A O 1
ATOM 804 N N . PRO A 1 98 ? 7.878 -0.582 -15.723 1.00 97.12 98 PRO A N 1
ATOM 805 C CA . PRO A 1 98 ? 9.276 -0.179 -15.681 1.00 97.12 98 PRO A CA 1
ATOM 806 C C . PRO A 1 98 ? 9.486 1.267 -16.127 1.00 97.12 98 PRO A C 1
ATOM 808 O O . PRO A 1 98 ? 8.862 1.727 -17.083 1.00 97.12 98 PRO A O 1
ATOM 811 N N . ASN A 1 99 ? 10.379 1.971 -15.440 1.00 97.50 99 ASN A N 1
ATOM 812 C CA . ASN A 1 99 ? 10.775 3.341 -15.748 1.00 97.50 99 ASN A CA 1
ATOM 813 C C . ASN A 1 99 ? 12.212 3.597 -15.257 1.00 97.50 99 ASN A C 1
ATOM 815 O O . ASN A 1 99 ? 12.877 2.693 -14.752 1.00 97.50 99 ASN A O 1
ATOM 819 N N . THR A 1 100 ? 12.702 4.827 -15.413 1.00 96.88 100 THR A N 1
ATOM 820 C CA . THR A 1 100 ? 13.960 5.264 -14.794 1.00 96.88 100 THR A CA 1
ATOM 821 C C . THR A 1 100 ? 13.683 6.272 -13.692 1.00 96.88 100 THR A C 1
ATOM 823 O O . THR A 1 100 ? 12.674 6.979 -13.723 1.00 96.88 100 THR A O 1
ATOM 826 N N . TYR A 1 101 ? 14.606 6.385 -12.738 1.00 95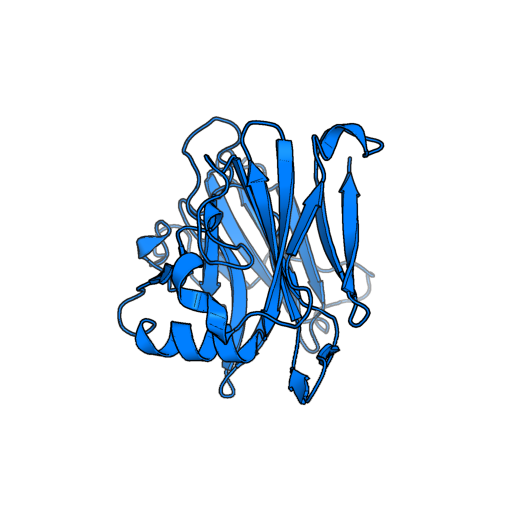.81 101 TYR A N 1
ATOM 827 C CA . TYR A 1 101 ? 14.481 7.350 -11.651 1.00 95.81 101 TYR A CA 1
ATOM 828 C C . TYR A 1 101 ? 14.285 8.787 -12.163 1.00 95.81 101 TYR A C 1
ATOM 830 O O . TYR A 1 101 ? 13.417 9.503 -11.670 1.00 95.81 101 TYR A O 1
ATOM 838 N N . ASP A 1 102 ? 15.015 9.204 -13.196 1.00 95.38 102 ASP A N 1
ATOM 839 C CA . ASP A 1 102 ? 14.933 10.577 -13.715 1.00 95.38 102 ASP A CA 1
ATOM 840 C C . ASP A 1 102 ? 13.622 10.876 -14.451 1.00 95.38 102 ASP A C 1
ATOM 842 O O . ASP A 1 102 ? 13.180 12.022 -14.467 1.00 95.38 102 ASP A O 1
ATOM 846 N N . THR A 1 103 ? 12.977 9.857 -15.024 1.00 93.81 103 THR A N 1
ATOM 847 C CA . THR A 1 103 ? 11.792 10.020 -15.887 1.00 93.81 103 THR A CA 1
ATOM 848 C C . THR A 1 103 ? 10.505 9.470 -15.281 1.00 93.81 103 THR A C 1
ATOM 850 O O . THR A 1 103 ? 9.470 9.466 -15.947 1.00 93.81 103 THR A O 1
ATOM 853 N N . THR A 1 104 ? 10.545 8.989 -14.035 1.00 96.94 104 THR A N 1
ATOM 854 C CA . THR A 1 104 ? 9.362 8.393 -13.415 1.00 96.94 104 THR A CA 1
ATOM 855 C C . THR A 1 104 ? 8.216 9.409 -13.316 1.00 96.94 104 THR A C 1
ATOM 857 O O . THR A 1 104 ? 8.426 10.518 -12.818 1.00 96.94 104 THR A O 1
ATOM 860 N N . PRO A 1 105 ? 6.993 9.051 -13.753 1.00 96.00 105 PRO A N 1
ATOM 861 C CA . PRO A 1 105 ? 5.817 9.898 -13.571 1.00 96.00 105 PRO A CA 1
ATOM 862 C C . PRO A 1 105 ? 5.268 9.833 -12.136 1.00 96.00 105 PRO A C 1
ATOM 864 O O . PRO A 1 105 ? 4.349 10.574 -11.793 1.00 96.00 105 PRO A O 1
ATOM 867 N N . TYR A 1 106 ? 5.800 8.932 -11.304 1.00 97.56 106 TYR A N 1
ATOM 868 C CA . TYR A 1 106 ? 5.305 8.658 -9.963 1.00 97.56 106 TYR A CA 1
ATOM 869 C C . TYR A 1 106 ? 6.069 9.487 -8.930 1.00 97.56 106 TYR A C 1
ATOM 871 O O . TYR A 1 106 ? 6.987 8.986 -8.279 1.00 97.56 106 TYR A O 1
ATOM 879 N N . ASP A 1 107 ? 5.705 10.763 -8.806 1.00 96.31 107 ASP A N 1
ATOM 880 C CA . ASP A 1 107 ? 6.252 11.679 -7.802 1.00 96.31 107 ASP A CA 1
ATOM 881 C C . ASP A 1 107 ? 5.181 12.103 -6.792 1.00 96.31 107 ASP A C 1
ATOM 883 O O . ASP A 1 107 ? 4.229 12.827 -7.097 1.00 96.31 107 ASP A O 1
ATOM 887 N N . GLY A 1 108 ? 5.330 11.597 -5.573 1.00 96.31 108 GLY A N 1
ATOM 888 C CA . GLY A 1 108 ? 4.423 11.825 -4.466 1.00 96.31 108 GLY A CA 1
ATOM 889 C C . GLY A 1 108 ? 3.099 11.083 -4.607 1.00 96.31 108 GLY A C 1
ATOM 890 O O . GLY A 1 108 ? 2.742 10.507 -5.635 1.00 96.31 108 GLY A O 1
ATOM 891 N N . ASN A 1 109 ? 2.316 11.120 -3.539 1.00 97.38 109 ASN A N 1
ATOM 892 C CA . ASN A 1 109 ? 1.067 10.374 -3.446 1.00 97.38 109 ASN A CA 1
ATOM 893 C C . ASN A 1 109 ? -0.017 10.845 -4.427 1.00 97.38 109 ASN A C 1
ATOM 895 O O . ASN A 1 109 ? -0.902 10.074 -4.770 1.00 97.38 109 ASN A O 1
ATOM 899 N N . THR A 1 110 ? 0.010 12.097 -4.886 1.00 97.81 110 THR A N 1
ATOM 900 C CA . THR A 1 110 ? -0.981 12.612 -5.848 1.00 97.81 110 THR A CA 1
ATOM 901 C C . THR A 1 110 ? -0.752 12.130 -7.279 1.00 97.81 110 THR A C 1
ATOM 903 O O . THR A 1 110 ? -1.618 12.344 -8.119 1.00 97.81 110 THR A O 1
ATOM 906 N N . SER A 1 111 ? 0.381 11.480 -7.557 1.00 98.00 111 SER A N 1
ATOM 907 C CA . SER A 1 111 ? 0.669 10.858 -8.856 1.00 98.00 111 SER A CA 1
ATOM 908 C C . SER A 1 111 ? 0.023 9.477 -9.035 1.00 98.00 111 SER A C 1
ATOM 910 O O . SER A 1 111 ? 0.137 8.886 -10.105 1.00 98.00 111 SER A O 1
ATOM 912 N N . VAL A 1 112 ? -0.648 8.954 -8.000 1.00 98.44 112 VAL A N 1
ATOM 913 C CA . VAL A 1 112 ? -1.252 7.616 -7.990 1.00 98.44 112 VAL A CA 1
ATOM 914 C C . VAL A 1 112 ? -2.631 7.597 -7.334 1.00 98.44 112 VAL A C 1
ATOM 916 O O . VAL A 1 112 ? -2.921 8.340 -6.387 1.00 98.44 112 VAL A O 1
ATOM 919 N N . THR A 1 113 ? -3.467 6.679 -7.813 1.00 98.81 113 THR A N 1
ATOM 920 C CA . THR A 1 113 ? -4.737 6.315 -7.182 1.00 98.81 113 THR A CA 1
ATOM 921 C C . THR A 1 113 ? -4.488 5.713 -5.804 1.00 98.81 113 THR A C 1
ATOM 923 O O . THR A 1 113 ? -3.619 4.854 -5.644 1.00 98.81 113 THR A O 1
ATOM 926 N N . ARG A 1 114 ? -5.223 6.152 -4.777 1.00 98.81 114 ARG A N 1
ATOM 927 C CA . ARG A 1 114 ? -4.905 5.771 -3.389 1.00 98.81 114 ARG A CA 1
ATOM 928 C C . ARG A 1 114 ? -6.074 5.810 -2.419 1.00 98.81 114 ARG A C 1
ATOM 930 O O . ARG A 1 114 ? -7.056 6.526 -2.604 1.00 98.81 114 ARG A O 1
ATOM 937 N N . LEU A 1 115 ? -5.882 5.122 -1.306 1.00 98.81 115 LEU A N 1
ATOM 938 C CA . LEU A 1 115 ? -6.648 5.279 -0.084 1.00 98.81 115 LEU A CA 1
ATOM 939 C C . LEU A 1 115 ? -6.080 6.438 0.739 1.00 98.81 115 LEU A C 1
ATOM 941 O O . LEU A 1 115 ? -4.888 6.485 1.056 1.00 98.81 115 LEU A O 1
ATOM 945 N N . SER A 1 116 ? -6.943 7.387 1.092 1.00 98.38 116 SER A N 1
ATOM 946 C CA . SER A 1 116 ? -6.606 8.538 1.929 1.00 98.38 116 SER A CA 1
ATOM 947 C C . SER A 1 116 ? -7.307 8.477 3.279 1.00 98.38 116 SER A C 1
ATOM 949 O O . SER A 1 116 ? -8.164 7.631 3.524 1.00 98.38 116 SER A O 1
ATOM 951 N N . SER A 1 117 ? -6.986 9.440 4.151 1.00 98.06 117 SER A N 1
ATOM 952 C CA . SER A 1 117 ? -7.653 9.589 5.449 1.00 98.06 117 SER A CA 1
ATOM 953 C C . SER A 1 117 ? -7.655 8.274 6.230 1.00 98.06 117 SER A C 1
ATOM 955 O O . SER A 1 117 ? -8.654 7.916 6.842 1.00 98.06 117 SER A O 1
ATOM 957 N N . VAL A 1 118 ? -6.538 7.539 6.175 1.00 98.12 118 VAL A N 1
ATOM 958 C CA . VAL A 1 118 ? -6.404 6.186 6.730 1.00 98.12 118 VAL A CA 1
ATOM 959 C C . VAL A 1 118 ? -6.740 6.140 8.217 1.00 98.12 118 VAL A C 1
ATOM 961 O O . VAL A 1 118 ? -7.276 5.142 8.681 1.00 98.12 118 VAL A O 1
ATOM 964 N N . SER A 1 119 ? -6.551 7.237 8.957 1.00 98.25 119 SER A N 1
ATOM 965 C CA . SER A 1 119 ? -6.999 7.315 10.351 1.00 98.25 119 SER A CA 1
ATOM 966 C C . SER A 1 119 ? -8.508 7.137 10.540 1.00 98.25 119 SER A C 1
ATOM 968 O O . SER A 1 119 ? -8.962 6.865 11.644 1.00 98.25 119 SER A O 1
ATOM 970 N N . SER A 1 120 ? -9.289 7.279 9.470 1.00 98.56 120 SER A N 1
ATOM 971 C CA . SER A 1 120 ? -10.729 7.021 9.410 1.00 98.56 120 SER A CA 1
ATOM 972 C C . SER A 1 120 ? -11.068 5.597 8.963 1.00 98.56 120 SER A C 1
ATOM 974 O O . SER A 1 120 ? -12.246 5.286 8.819 1.00 98.56 120 SER A O 1
ATOM 976 N N . ALA A 1 121 ? -10.075 4.723 8.757 1.00 98.25 121 ALA A N 1
ATOM 977 C CA . ALA A 1 121 ? -10.293 3.289 8.616 1.00 98.25 121 ALA A CA 1
ATOM 978 C C . ALA A 1 121 ? -10.711 2.730 9.978 1.00 98.25 121 ALA A C 1
ATOM 980 O O . ALA A 1 121 ? -9.889 2.304 10.786 1.00 98.25 121 ALA A O 1
ATOM 981 N N . THR A 1 122 ? -12.004 2.834 10.258 1.00 97.81 122 THR A N 1
ATOM 982 C CA . THR A 1 122 ? -12.656 2.387 11.485 1.00 97.81 122 THR A CA 1
ATOM 983 C C . THR A 1 122 ? -14.053 1.887 11.145 1.00 97.81 122 THR A C 1
ATOM 985 O O . THR A 1 122 ? -14.599 2.185 10.082 1.00 97.81 122 THR A O 1
ATOM 988 N N . LYS A 1 123 ? -14.693 1.177 12.082 1.00 96.31 123 LYS A N 1
ATOM 989 C CA . LYS A 1 123 ? -16.040 0.612 11.884 1.00 96.31 123 LYS A CA 1
ATOM 990 C C . LYS A 1 123 ? -17.131 1.620 11.481 1.00 96.31 123 LYS A C 1
ATOM 992 O O . LYS A 1 123 ? -18.196 1.208 11.045 1.00 96.31 123 LYS A O 1
ATOM 997 N N . ASN A 1 124 ? -16.920 2.917 11.707 1.00 95.56 124 ASN A N 1
ATOM 998 C CA . ASN A 1 124 ? -17.906 3.972 11.458 1.00 95.56 124 ASN A CA 1
ATOM 999 C C . ASN A 1 124 ? -17.352 5.129 10.612 1.00 95.56 124 ASN A C 1
ATOM 1001 O O . ASN A 1 124 ? -17.990 6.179 10.545 1.00 95.56 124 ASN A O 1
ATOM 1005 N N . GLY A 1 125 ? -16.167 4.963 10.021 1.00 96.88 125 GLY A N 1
ATOM 1006 C CA . GLY A 1 125 ? -15.534 5.983 9.192 1.00 96.88 125 GLY A CA 1
ATOM 1007 C C . GLY A 1 125 ? -15.071 7.236 9.945 1.00 96.88 125 GLY A C 1
ATOM 1008 O O . GLY A 1 125 ? -14.726 8.231 9.310 1.00 96.88 125 GLY A O 1
ATOM 1009 N N . LYS A 1 126 ? -15.079 7.234 11.287 1.00 97.56 126 LYS A N 1
ATOM 1010 C CA . LYS A 1 126 ? -14.588 8.361 12.096 1.00 97.56 126 LYS A CA 1
ATOM 1011 C C . LYS A 1 126 ? -13.095 8.202 12.391 1.00 97.56 126 LYS A C 1
ATOM 1013 O O . LYS A 1 126 ? -12.660 7.077 12.654 1.00 97.56 126 LYS A O 1
ATOM 1018 N N . PRO A 1 127 ? -12.315 9.297 12.397 1.00 97.88 127 PRO A N 1
ATOM 1019 C CA . PRO A 1 127 ? -10.885 9.229 12.647 1.00 97.88 127 PRO A CA 1
ATOM 1020 C C . PRO A 1 127 ? -10.565 8.830 14.092 1.00 97.88 127 PRO A C 1
ATOM 1022 O O . PRO A 1 127 ? -11.183 9.343 15.024 1.00 97.88 127 PRO A O 1
ATOM 1025 N N . TYR A 1 128 ? -9.560 7.972 14.287 1.00 97.25 128 TYR A N 1
ATOM 1026 C CA . TYR A 1 128 ? -9.035 7.625 15.617 1.00 97.25 128 TYR A CA 1
ATOM 1027 C C . TYR A 1 128 ? -7.961 8.595 16.140 1.00 97.25 128 TYR A C 1
ATOM 1029 O O . TYR A 1 128 ? -7.533 8.472 17.284 1.00 97.25 128 TYR A O 1
ATOM 1037 N N . GLY A 1 129 ? -7.525 9.563 15.327 1.00 96.19 129 GLY A N 1
ATOM 1038 C CA . GLY A 1 129 ? -6.516 10.555 15.700 1.00 96.19 129 GLY A CA 1
ATOM 1039 C C . GLY A 1 129 ? -5.456 10.766 14.621 1.00 96.19 129 GLY A C 1
ATOM 1040 O O . GLY A 1 129 ? -5.704 10.545 13.431 1.00 96.19 129 GLY A O 1
ATOM 1041 N N . LYS A 1 130 ? -4.273 11.227 15.044 1.00 97.12 130 LYS A N 1
ATOM 1042 C CA . LYS A 1 130 ? -3.125 11.452 14.161 1.00 97.12 130 LYS A CA 1
ATOM 1043 C C . LYS A 1 130 ? -2.430 10.123 13.872 1.00 97.12 130 LYS A C 1
ATOM 1045 O O . LYS A 1 130 ? -1.973 9.444 14.787 1.00 97.12 130 LYS A O 1
ATOM 1050 N N . ILE A 1 131 ? -2.354 9.773 12.593 1.00 97.25 131 ILE A N 1
ATOM 1051 C CA . ILE A 1 131 ? -1.611 8.604 12.129 1.00 97.25 131 ILE A CA 1
ATOM 1052 C C . ILE A 1 131 ? -0.104 8.878 12.193 1.00 97.25 131 ILE A C 1
ATOM 1054 O O . ILE A 1 131 ? 0.336 9.977 11.854 1.00 97.25 131 ILE A O 1
ATOM 1058 N N . LEU A 1 132 ? 0.655 7.887 12.652 1.00 97.00 132 LEU A N 1
ATOM 1059 C CA . LEU A 1 132 ? 2.113 7.831 12.572 1.00 97.00 132 LEU A CA 1
ATOM 1060 C C . LEU A 1 132 ? 2.541 7.105 11.295 1.00 97.00 132 LEU A C 1
ATOM 1062 O O . LEU A 1 132 ? 3.352 7.623 10.543 1.00 97.00 132 LEU A O 1
ATOM 1066 N N . ARG A 1 133 ? 1.973 5.920 11.047 1.00 96.75 133 ARG A N 1
ATOM 1067 C CA . ARG A 1 133 ? 2.267 5.095 9.869 1.00 96.75 133 ARG A CA 1
ATOM 1068 C C . ARG A 1 133 ? 1.096 4.192 9.501 1.00 96.75 133 ARG A C 1
ATOM 1070 O O . ARG A 1 133 ? 0.214 3.957 10.332 1.00 96.75 133 ARG A O 1
ATOM 1077 N N . VAL A 1 134 ? 1.097 3.673 8.278 1.00 98.00 134 VAL A N 1
ATOM 1078 C CA . VAL A 1 134 ? 0.146 2.654 7.815 1.00 98.00 134 VAL A CA 1
ATOM 1079 C C . VAL A 1 134 ? 0.871 1.516 7.119 1.00 98.00 134 VAL A C 1
ATOM 1081 O O . VAL A 1 134 ? 1.854 1.747 6.429 1.00 98.00 134 VAL A O 1
ATOM 1084 N N . GLU A 1 135 ? 0.331 0.314 7.263 1.00 97.56 135 GLU A N 1
ATOM 1085 C CA . GLU A 1 135 ? 0.606 -0.821 6.391 1.00 97.56 135 GLU A CA 1
ATOM 1086 C C . GLU A 1 135 ? -0.709 -1.440 5.894 1.00 97.56 135 GLU A C 1
ATOM 1088 O O . GLU A 1 135 ? -1.781 -1.216 6.471 1.00 97.56 135 GLU A O 1
ATOM 1093 N N . ALA A 1 136 ? -0.632 -2.229 4.830 1.00 97.94 136 ALA A N 1
ATOM 1094 C CA . ALA A 1 136 ? -1.714 -3.062 4.347 1.00 97.94 136 ALA A CA 1
ATOM 1095 C C . ALA A 1 136 ? -1.233 -4.493 4.092 1.00 97.94 136 ALA A C 1
ATOM 1097 O O . ALA A 1 136 ? -0.068 -4.715 3.780 1.00 97.94 136 ALA A O 1
ATOM 1098 N N . ALA A 1 137 ? -2.151 -5.446 4.219 1.00 97.00 137 ALA A N 1
ATOM 1099 C CA . ALA A 1 137 ? -1.913 -6.854 3.921 1.00 97.00 137 ALA A CA 1
ATOM 1100 C C . ALA A 1 137 ? -3.154 -7.462 3.268 1.00 97.00 137 ALA A C 1
ATOM 1102 O O . ALA A 1 137 ? -4.277 -7.004 3.516 1.00 97.00 137 ALA A O 1
ATOM 1103 N N . LEU A 1 138 ? -2.968 -8.502 2.459 1.00 95.12 138 LEU A N 1
ATOM 1104 C CA . LEU A 1 138 ? -4.067 -9.222 1.831 1.00 95.12 138 LEU A CA 1
ATOM 1105 C C . LEU A 1 138 ? -4.119 -10.673 2.302 1.00 95.12 138 LEU A C 1
ATOM 1107 O O . LEU A 1 138 ? -3.110 -11.369 2.275 1.00 95.12 138 LEU A O 1
ATOM 1111 N N . SER A 1 139 ? -5.315 -11.177 2.615 1.00 93.56 139 SER A N 1
ATOM 1112 C CA . SER A 1 139 ? -5.479 -12.605 2.927 1.00 93.56 139 SER A CA 1
ATOM 1113 C C . SER A 1 139 ? -5.077 -13.481 1.741 1.00 93.56 139 SER A C 1
ATOM 1115 O O . SER A 1 139 ? -5.131 -13.028 0.602 1.00 93.56 139 SER A O 1
ATOM 1117 N N . SER A 1 140 ? -4.629 -14.715 1.957 1.00 82.12 140 SER A N 1
ATOM 1118 C CA . SER A 1 140 ? -4.018 -15.532 0.899 1.00 82.12 140 SER A CA 1
ATOM 1119 C C . SER A 1 140 ? -4.978 -15.900 -0.238 1.00 82.12 140 SER A C 1
ATOM 1121 O O . SER A 1 140 ? -4.558 -15.954 -1.395 1.00 82.12 140 SER A O 1
ATOM 1123 N N . THR A 1 141 ? -6.250 -16.158 0.072 1.00 77.06 141 THR A N 1
ATOM 1124 C CA . THR A 1 141 ? -7.263 -16.587 -0.903 1.00 77.06 141 THR A CA 1
ATOM 1125 C C . THR A 1 141 ? -8.623 -15.935 -0.630 1.00 77.06 141 THR A C 1
ATOM 1127 O O . THR A 1 141 ? -8.714 -14.937 0.094 1.00 77.06 141 THR A O 1
ATOM 1130 N N . ASN A 1 142 ? -9.682 -16.516 -1.209 1.00 66.31 142 ASN A N 1
ATOM 1131 C CA . ASN A 1 142 ? -11.066 -16.182 -0.914 1.00 66.31 142 ASN A CA 1
ATOM 1132 C C . ASN A 1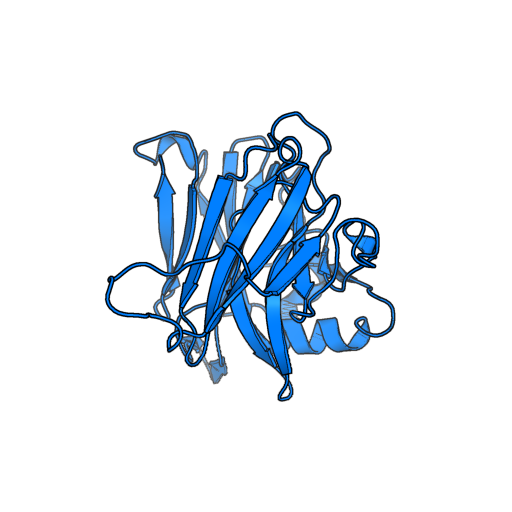 142 ? -11.350 -16.423 0.567 1.00 66.31 142 ASN A C 1
ATOM 1134 O O . ASN A 1 142 ? -11.533 -17.558 1.012 1.00 66.31 142 ASN A O 1
ATOM 1138 N N . ALA A 1 143 ? -11.429 -15.343 1.332 1.00 60.03 143 ALA A N 1
ATOM 1139 C CA . ALA A 1 143 ? -11.784 -15.435 2.732 1.00 60.03 143 ALA A CA 1
ATOM 1140 C C . ALA A 1 143 ? -13.311 -15.568 2.889 1.00 60.03 143 ALA A C 1
ATOM 1142 O O . ALA A 1 143 ? -14.079 -14.834 2.253 1.00 60.03 143 ALA A O 1
ATOM 1143 N N . PRO A 1 144 ? -13.795 -16.451 3.775 1.00 57.94 144 PRO A N 1
ATOM 1144 C CA . PRO A 1 144 ? -15.198 -16.458 4.152 1.00 57.94 144 PRO A CA 1
ATOM 1145 C C . PRO A 1 144 ? -15.536 -15.158 4.903 1.00 57.94 144 PRO A C 1
ATOM 1147 O O . PRO A 1 144 ? -15.019 -14.874 5.988 1.00 57.94 144 PRO A O 1
ATOM 1150 N N . VAL A 1 145 ? -16.435 -14.352 4.339 1.00 55.66 145 VAL A N 1
ATOM 1151 C CA . VAL A 1 145 ? -17.087 -13.245 5.048 1.00 55.66 145 VAL A CA 1
ATOM 1152 C C . VAL A 1 145 ? -18.476 -13.730 5.447 1.00 55.66 145 VAL A C 1
ATOM 1154 O O . VAL A 1 145 ? -19.116 -14.478 4.713 1.00 55.66 145 VAL A O 1
ATOM 1157 N N . SER A 1 146 ? -18.963 -13.362 6.633 1.00 44.75 146 SER A N 1
ATOM 1158 C CA . SER A 1 146 ? -20.323 -13.739 7.038 1.00 44.75 146 SER A CA 1
ATOM 1159 C C . SER A 1 146 ? -21.331 -13.289 5.964 1.00 44.75 146 SER A C 1
ATOM 1161 O O . SER A 1 146 ? -21.482 -12.089 5.740 1.00 44.75 146 SER A O 1
ATOM 1163 N N . GLY A 1 147 ? -21.966 -14.246 5.276 1.00 49.22 147 GLY A N 1
ATOM 1164 C CA . GLY A 1 147 ? -22.982 -14.011 4.242 1.00 49.22 147 GLY A CA 1
ATOM 1165 C C . GLY A 1 147 ? -22.512 -13.934 2.776 1.00 49.22 147 GLY A C 1
ATOM 1166 O O . GLY A 1 147 ? -23.376 -13.831 1.913 1.00 49.22 147 GLY A O 1
ATOM 1167 N N . SER A 1 148 ? -21.207 -13.998 2.465 1.00 51.50 148 SER A N 1
ATOM 1168 C CA . SER A 1 148 ? -20.672 -14.106 1.084 1.00 51.50 148 SER A CA 1
ATOM 1169 C C . SER A 1 148 ? -19.179 -14.477 1.081 1.00 51.50 148 SER A C 1
ATOM 1171 O O . SER A 1 148 ? -18.463 -14.202 2.039 1.00 51.50 148 SER A O 1
ATOM 1173 N N . SER A 1 149 ? -18.656 -15.035 -0.013 1.00 55.56 149 SER A N 1
ATOM 1174 C CA . SER A 1 149 ? -17.208 -15.019 -0.273 1.00 55.56 149 SER A CA 1
ATOM 1175 C C . SER A 1 149 ? -16.768 -13.606 -0.677 1.00 55.56 149 SER A C 1
ATOM 1177 O O . SER A 1 149 ? -17.408 -13.013 -1.545 1.00 55.56 149 SER A O 1
ATOM 1179 N N . THR A 1 150 ? -15.696 -13.077 -0.079 1.00 62.34 150 THR A N 1
ATOM 1180 C CA . THR A 1 150 ? -14.873 -12.029 -0.721 1.00 62.34 150 THR A CA 1
ATOM 1181 C C . THR A 1 150 ? -13.710 -12.722 -1.418 1.00 62.34 150 THR A C 1
ATOM 1183 O O . THR A 1 150 ? -13.265 -13.772 -0.945 1.00 62.34 150 THR A O 1
ATOM 1186 N N . ASN A 1 151 ? -13.204 -12.165 -2.519 1.00 68.06 151 ASN A N 1
ATOM 1187 C CA . ASN A 1 151 ? -12.027 -12.739 -3.161 1.00 68.06 151 ASN A CA 1
ATOM 1188 C C . ASN A 1 151 ? -10.785 -12.634 -2.271 1.00 68.06 151 ASN A C 1
ATOM 1190 O O . ASN A 1 151 ? -9.996 -13.567 -2.277 1.00 68.06 151 ASN A O 1
ATOM 1194 N N . ARG A 1 152 ? -10.608 -11.556 -1.486 1.00 89.12 152 ARG A N 1
ATOM 1195 C CA . ARG A 1 152 ? -9.530 -11.406 -0.483 1.00 89.12 152 ARG A CA 1
ATOM 1196 C C . ARG A 1 152 ? -9.912 -10.359 0.567 1.00 89.12 152 ARG A C 1
ATOM 1198 O O . ARG A 1 152 ? -10.526 -9.345 0.236 1.00 89.12 152 ARG A O 1
ATOM 1205 N N . LEU A 1 153 ? -9.501 -10.553 1.820 1.00 94.00 153 LEU A N 1
ATOM 1206 C CA . LEU A 1 153 ? -9.558 -9.486 2.826 1.00 94.00 153 LEU A CA 1
ATOM 1207 C C . LEU A 1 153 ? -8.428 -8.499 2.576 1.00 94.00 153 LEU A C 1
ATOM 1209 O O . LEU A 1 153 ? -7.287 -8.918 2.406 1.00 94.00 153 LEU A O 1
ATOM 1213 N N . LEU A 1 154 ? -8.736 -7.208 2.647 1.00 97.12 154 LEU A N 1
ATOM 1214 C CA . LEU A 1 154 ? -7.748 -6.146 2.772 1.00 97.12 154 LEU A CA 1
ATOM 1215 C C . LEU A 1 154 ? -7.676 -5.692 4.226 1.00 97.12 154 LEU A C 1
ATOM 1217 O O . LEU A 1 154 ? -8.626 -5.109 4.751 1.00 97.12 154 LEU A O 1
ATOM 1221 N N . LEU A 1 155 ? -6.538 -5.948 4.866 1.00 98.25 155 LEU A N 1
ATOM 1222 C CA . LEU A 1 155 ? -6.179 -5.344 6.138 1.00 98.25 155 LEU A CA 1
ATOM 1223 C C . LEU A 1 155 ? -5.588 -3.960 5.884 1.00 98.25 155 LEU A C 1
ATOM 1225 O O . LEU A 1 155 ? -4.630 -3.829 5.133 1.00 98.25 155 LEU A O 1
ATOM 1229 N N . ILE A 1 156 ? -6.108 -2.952 6.578 1.00 98.56 156 ILE A N 1
ATOM 1230 C CA . ILE A 1 156 ? -5.444 -1.666 6.784 1.00 98.56 156 ILE A CA 1
ATOM 1231 C C . ILE A 1 156 ? -5.019 -1.600 8.252 1.00 98.56 156 ILE A C 1
ATOM 1233 O O . ILE A 1 156 ? -5.871 -1.585 9.146 1.00 98.56 156 ILE A O 1
ATOM 1237 N N . ALA A 1 157 ? -3.710 -1.578 8.495 1.00 98.31 157 ALA A N 1
ATOM 1238 C CA . ALA A 1 157 ? -3.090 -1.505 9.812 1.00 98.31 157 ALA A CA 1
ATOM 1239 C C . ALA A 1 157 ? -2.498 -0.106 10.023 1.00 98.31 157 ALA A C 1
ATOM 1241 O O . ALA A 1 157 ? -1.388 0.198 9.593 1.00 98.31 157 ALA A O 1
ATOM 1242 N N . GLY A 1 158 ? -3.258 0.773 10.671 1.00 98.12 158 GLY A N 1
ATOM 1243 C CA . GLY A 1 158 ? -2.796 2.110 11.029 1.00 98.12 158 GLY A CA 1
ATOM 1244 C C . GLY A 1 158 ? -2.206 2.136 12.435 1.00 98.12 158 GLY A C 1
ATOM 1245 O O . GLY A 1 158 ? -2.819 1.628 13.369 1.00 98.12 158 GLY A O 1
ATOM 1246 N N . VAL A 1 159 ? -1.051 2.769 12.615 1.00 98.06 159 VAL A N 1
ATOM 1247 C CA . VAL A 1 159 ? -0.476 3.041 13.941 1.00 98.06 159 VAL A CA 1
ATOM 1248 C C . VAL A 1 159 ? -0.602 4.534 14.213 1.00 98.06 159 VAL A C 1
ATOM 1250 O O . VAL A 1 159 ? -0.222 5.347 13.369 1.00 98.06 159 VAL A O 1
ATOM 1253 N N . ASP A 1 160 ? -1.181 4.913 15.351 1.00 97.94 160 ASP A N 1
ATOM 1254 C CA . ASP A 1 160 ? -1.295 6.316 15.766 1.00 97.94 160 ASP A CA 1
ATOM 1255 C C . ASP A 1 160 ? -0.007 6.826 16.446 1.00 97.94 160 ASP A C 1
ATOM 1257 O O . ASP A 1 160 ? 0.923 6.069 16.727 1.00 97.94 160 ASP A O 1
ATOM 1261 N N . THR A 1 161 ? 0.075 8.128 16.726 1.00 96.75 161 THR A N 1
ATOM 1262 C CA . THR A 1 161 ? 1.252 8.719 17.395 1.00 96.75 161 THR A CA 1
ATOM 1263 C C . THR A 1 161 ? 1.412 8.326 18.868 1.00 96.75 161 THR A C 1
ATOM 1265 O O . THR A 1 161 ? 2.440 8.634 19.464 1.00 96.75 161 THR A O 1
ATOM 1268 N N . ASN A 1 162 ? 0.423 7.649 19.459 1.00 97.12 162 ASN A N 1
ATOM 1269 C CA . ASN A 1 162 ? 0.514 7.022 20.779 1.00 97.12 162 ASN A CA 1
ATOM 1270 C C . ASN A 1 162 ? 0.884 5.530 20.678 1.00 97.12 162 ASN A C 1
ATOM 1272 O O . ASN A 1 162 ? 0.861 4.826 21.685 1.00 97.12 162 ASN A O 1
ATOM 1276 N N . TYR A 1 163 ? 1.235 5.055 19.479 1.00 96.75 163 TYR A N 1
ATOM 1277 C CA . TYR A 1 163 ? 1.563 3.668 19.160 1.00 96.75 163 TYR A CA 1
ATOM 1278 C C . TYR A 1 163 ? 0.410 2.677 19.340 1.00 96.75 163 TYR A C 1
ATOM 1280 O O . TYR A 1 163 ? 0.640 1.468 19.414 1.00 96.75 163 TYR A O 1
ATOM 1288 N N . ASN A 1 164 ? -0.836 3.147 19.367 1.00 98.25 164 ASN A N 1
ATOM 1289 C CA . ASN A 1 164 ? -1.976 2.249 19.267 1.00 98.25 164 ASN A CA 1
ATOM 1290 C C . ASN A 1 164 ? -2.085 1.745 17.828 1.00 98.25 164 ASN A C 1
ATOM 1292 O O . ASN A 1 164 ? -2.050 2.537 16.884 1.00 98.25 164 ASN A O 1
ATOM 1296 N N . ALA A 1 165 ? -2.240 0.435 17.661 1.00 97.81 165 ALA A N 1
ATOM 1297 C CA . ALA A 1 165 ? -2.526 -0.164 16.367 1.00 97.81 165 ALA A CA 1
ATOM 1298 C C . ALA A 1 165 ? -4.037 -0.285 16.156 1.00 97.81 165 ALA A C 1
ATOM 1300 O O . ALA A 1 165 ? -4.778 -0.735 17.034 1.00 97.81 165 ALA A O 1
ATOM 1301 N N . HIS A 1 166 ? -4.472 0.099 14.964 1.00 98.50 166 HIS A N 1
ATOM 1302 C CA . HIS A 1 166 ? -5.843 0.100 14.488 1.00 98.50 166 HIS A CA 1
ATOM 1303 C C . HIS A 1 166 ? -5.914 -0.798 13.256 1.00 98.50 166 HIS A C 1
ATOM 1305 O O . HIS A 1 166 ? -5.386 -0.457 12.200 1.00 98.50 166 HIS A O 1
ATOM 1311 N N . PHE A 1 167 ? -6.564 -1.947 13.397 1.00 98.44 167 PHE A N 1
ATOM 1312 C CA . PHE A 1 167 ? -6.712 -2.934 12.335 1.00 98.44 167 PHE A CA 1
ATOM 1313 C C . PHE A 1 167 ? -8.126 -2.858 11.787 1.00 98.44 167 PHE A C 1
ATOM 1315 O O . PHE A 1 167 ? -9.076 -3.040 12.552 1.00 98.44 167 PHE A O 1
ATOM 1322 N N . THR A 1 168 ? -8.261 -2.608 10.485 1.00 98.44 168 THR A N 1
ATOM 1323 C CA . THR A 1 168 ? -9.556 -2.607 9.797 1.00 98.44 168 THR A CA 1
ATOM 1324 C C . THR A 1 168 ? -9.546 -3.549 8.610 1.00 98.44 168 THR A C 1
ATOM 1326 O O . THR A 1 168 ? -8.631 -3.500 7.795 1.00 98.44 168 THR A O 1
ATOM 1329 N N . LEU A 1 169 ? -10.582 -4.373 8.505 1.00 97.12 169 LEU A N 1
ATOM 1330 C CA . LEU A 1 169 ? -10.772 -5.338 7.436 1.00 97.12 169 LEU A CA 1
ATOM 1331 C C . LEU A 1 169 ? -11.834 -4.862 6.448 1.00 97.12 169 LEU A C 1
ATOM 1333 O O . LEU A 1 169 ? -12.964 -4.538 6.830 1.00 97.12 169 LEU A O 1
ATOM 1337 N N . TYR A 1 170 ? -11.467 -4.894 5.174 1.00 96.31 170 TYR A N 1
ATOM 1338 C CA . TYR A 1 170 ? -12.339 -4.618 4.043 1.00 96.31 170 TYR A CA 1
ATOM 1339 C C . TYR A 1 170 ? -12.419 -5.820 3.104 1.00 96.31 170 TYR A C 1
ATOM 1341 O O . TYR A 1 170 ? -11.529 -6.667 3.062 1.00 96.31 170 TYR A O 1
ATOM 1349 N N . ASP A 1 171 ? -13.488 -5.855 2.322 1.00 94.62 171 ASP A N 1
ATOM 1350 C CA . ASP A 1 171 ? -13.578 -6.610 1.080 1.00 94.62 171 ASP A CA 1
ATOM 1351 C C . ASP A 1 171 ? -12.712 -5.909 0.019 1.00 94.62 171 ASP A C 1
ATOM 1353 O O . ASP A 1 171 ? -13.002 -4.769 -0.362 1.00 94.62 171 ASP A O 1
ATOM 1357 N N . ASN A 1 172 ? -11.625 -6.553 -0.419 1.00 95.56 172 ASN A N 1
ATOM 1358 C CA . ASN A 1 172 ? -10.658 -5.932 -1.327 1.00 95.56 172 ASN A CA 1
ATOM 1359 C C . ASN A 1 172 ? -11.291 -5.517 -2.664 1.00 95.56 172 ASN A C 1
ATOM 1361 O O . ASN A 1 172 ? -10.928 -4.473 -3.206 1.00 95.56 172 ASN A O 1
ATOM 1365 N N . ASP A 1 173 ? -12.244 -6.289 -3.184 1.00 93.50 173 ASP A N 1
ATOM 1366 C CA . ASP A 1 173 ? -12.851 -5.999 -4.486 1.00 93.50 173 ASP A CA 1
ATOM 1367 C C . ASP A 1 173 ? -13.722 -4.749 -4.404 1.00 93.50 173 ASP A C 1
ATOM 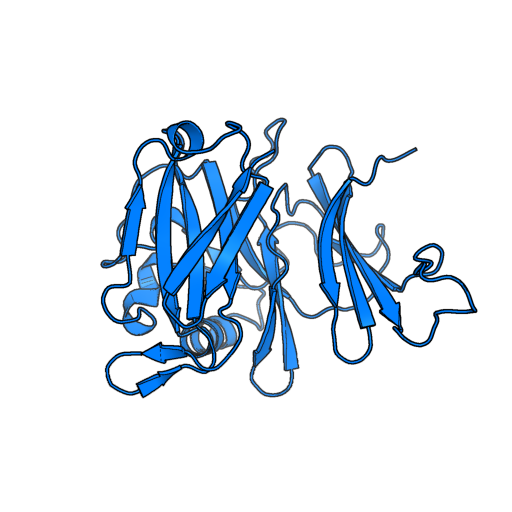1369 O O . ASP A 1 173 ? -13.565 -3.837 -5.208 1.00 93.50 173 ASP A O 1
ATOM 1373 N N . LYS A 1 174 ? -14.535 -4.619 -3.348 1.00 95.62 174 LYS A N 1
ATOM 1374 C CA . LYS A 1 174 ? -15.357 -3.416 -3.130 1.00 95.62 174 LYS A CA 1
ATOM 1375 C C . LYS A 1 174 ? -14.520 -2.152 -2.950 1.00 95.62 174 LYS A C 1
ATOM 1377 O O . LYS A 1 174 ? -14.936 -1.065 -3.351 1.00 95.62 174 LYS A O 1
ATOM 1382 N N . VAL A 1 175 ? -13.348 -2.270 -2.321 1.00 97.81 175 VAL A N 1
ATOM 1383 C CA . VAL A 1 175 ? -12.403 -1.149 -2.214 1.00 97.81 175 VAL A CA 1
ATOM 1384 C C . VAL A 1 175 ? -11.870 -0.767 -3.595 1.00 97.81 175 VAL A C 1
ATOM 1386 O O . VAL A 1 175 ? -11.779 0.420 -3.912 1.00 97.81 175 VAL A O 1
ATOM 1389 N N . ASN A 1 176 ? -11.548 -1.753 -4.429 1.00 97.81 176 ASN A N 1
ATOM 1390 C CA . ASN A 1 176 ? -11.061 -1.516 -5.782 1.00 97.81 176 ASN A CA 1
ATOM 1391 C C . ASN A 1 176 ? -12.137 -0.961 -6.723 1.00 97.81 176 ASN A C 1
ATOM 1393 O O . ASN A 1 176 ? -11.838 -0.026 -7.463 1.00 97.81 176 ASN A O 1
ATOM 1397 N N . ASP A 1 177 ? -13.383 -1.421 -6.616 1.00 97.06 177 ASP A N 1
ATOM 1398 C CA . ASP A 1 177 ? -14.532 -0.844 -7.325 1.00 97.06 177 ASP A CA 1
ATOM 1399 C C . ASP A 1 177 ? -14.699 0.645 -6.990 1.00 97.06 177 ASP A C 1
ATOM 1401 O O . ASP A 1 177 ? -14.971 1.474 -7.860 1.00 97.06 177 ASP A O 1
ATOM 1405 N N . ALA A 1 178 ? -14.503 1.021 -5.721 1.00 98.25 178 ALA A N 1
ATOM 1406 C CA . ALA A 1 178 ? -14.552 2.421 -5.314 1.00 98.25 178 ALA A CA 1
ATOM 1407 C C . ALA A 1 178 ? -13.416 3.239 -5.952 1.00 98.25 178 ALA A C 1
ATOM 1409 O O . ALA A 1 178 ? -13.658 4.361 -6.406 1.00 98.25 178 ALA A O 1
ATOM 1410 N N . LEU A 1 179 ? -12.200 2.684 -6.008 1.00 98.56 179 LEU A N 1
ATOM 1411 C CA . LEU A 1 179 ? -11.031 3.344 -6.596 1.00 98.56 179 LEU A CA 1
ATOM 1412 C C . LEU A 1 179 ? -11.119 3.491 -8.116 1.00 98.56 179 LEU A C 1
ATOM 1414 O O . LEU A 1 179 ? -10.594 4.465 -8.648 1.00 98.56 179 LEU A O 1
ATOM 1418 N N . ASP A 1 180 ? -11.817 2.596 -8.814 1.00 98.50 180 ASP A N 1
ATOM 1419 C CA . ASP A 1 180 ? -12.015 2.698 -10.265 1.00 98.50 180 ASP A CA 1
ATOM 1420 C C . ASP A 1 180 ? -12.717 4.002 -10.666 1.00 98.50 180 ASP A C 1
ATOM 1422 O O . ASP A 1 180 ? -12.398 4.586 -11.702 1.00 98.50 180 ASP A O 1
ATOM 1426 N N . ASN A 1 181 ? -13.585 4.536 -9.799 1.00 98.25 181 ASN A N 1
ATOM 1427 C CA . ASN A 1 181 ? -14.275 5.809 -10.034 1.00 98.25 181 ASN A CA 1
ATOM 1428 C C . ASN A 1 181 ? -13.344 7.032 -10.008 1.00 98.25 181 ASN A C 1
ATOM 1430 O O . ASN A 1 181 ? -13.744 8.116 -10.432 1.00 98.25 181 ASN A O 1
ATOM 1434 N N . VAL A 1 182 ? -12.125 6.886 -9.484 1.00 98.38 182 VAL A N 1
ATOM 1435 C CA . VAL A 1 182 ? -11.152 7.979 -9.340 1.00 98.38 182 VAL A CA 1
ATOM 1436 C C . VAL A 1 182 ? -9.814 7.683 -10.023 1.00 98.38 182 VAL A C 1
ATOM 1438 O O . VAL A 1 182 ? -8.907 8.513 -9.980 1.00 98.38 182 VAL A O 1
ATOM 1441 N N . ASP A 1 183 ? -9.681 6.522 -10.671 1.00 97.25 183 ASP A N 1
ATOM 1442 C CA . ASP A 1 183 ? -8.403 6.035 -11.200 1.00 97.25 183 ASP A CA 1
ATOM 1443 C C . ASP A 1 183 ? -7.879 6.901 -12.350 1.00 97.25 183 ASP A C 1
ATOM 1445 O O . ASP A 1 183 ? -6.698 7.238 -12.401 1.00 97.25 183 ASP A O 1
ATOM 1449 N N . ALA A 1 184 ? -8.786 7.347 -13.226 1.00 96.62 184 ALA A N 1
ATOM 1450 C CA . ALA A 1 184 ? -8.467 8.141 -14.414 1.00 96.62 184 ALA A CA 1
ATOM 1451 C C . ALA A 1 184 ? -7.784 9.486 -14.107 1.00 96.62 184 ALA A C 1
ATOM 1453 O O . ALA A 1 184 ? -7.186 10.091 -14.995 1.00 96.62 184 ALA A O 1
ATOM 1454 N N . THR A 1 185 ? -7.886 9.970 -12.868 1.00 96.75 185 THR A N 1
ATOM 1455 C CA . THR A 1 185 ? -7.312 11.246 -12.424 1.00 96.75 185 THR A CA 1
ATOM 1456 C C . THR A 1 185 ? -6.277 11.077 -11.314 1.00 96.75 185 THR A C 1
ATOM 1458 O O . THR A 1 185 ? -5.895 12.071 -10.698 1.00 96.75 185 THR A O 1
ATOM 1461 N N . HIS A 1 186 ? -5.837 9.842 -11.029 1.00 97.25 186 HIS A N 1
ATOM 1462 C CA . HIS A 1 186 ? -4.998 9.525 -9.865 1.00 97.25 186 HIS A CA 1
ATOM 1463 C C . HIS A 1 186 ? -5.592 10.080 -8.555 1.00 97.25 186 HIS A C 1
ATOM 1465 O O . HIS A 1 186 ? -4.903 10.606 -7.668 1.00 97.25 186 HIS A O 1
ATOM 1471 N N . GLY A 1 187 ? -6.922 10.020 -8.460 1.00 98.44 187 GLY A N 1
ATOM 1472 C CA . GLY A 1 187 ? -7.672 10.538 -7.333 1.00 98.44 187 GLY A CA 1
ATOM 1473 C C . GLY A 1 187 ? -7.527 9.666 -6.089 1.00 98.44 187 GLY A C 1
ATOM 1474 O O . GLY A 1 187 ? -6.640 8.820 -5.962 1.00 98.44 187 GLY A O 1
ATOM 1475 N N . PHE A 1 188 ? -8.397 9.895 -5.114 1.00 98.69 188 PHE A N 1
ATOM 1476 C CA . PHE A 1 188 ? -8.359 9.146 -3.869 1.00 98.69 188 PHE A CA 1
ATOM 1477 C C . PHE A 1 188 ? -9.751 8.775 -3.386 1.00 98.69 188 PHE A C 1
ATOM 1479 O O . PHE A 1 188 ? -10.722 9.487 -3.641 1.00 98.69 188 PHE A O 1
ATOM 1486 N N . VAL A 1 189 ? -9.815 7.694 -2.616 1.00 98.75 189 VAL A N 1
ATOM 1487 C CA . VAL A 1 189 ? -10.990 7.333 -1.825 1.00 98.75 189 VAL A CA 1
ATOM 1488 C C . VAL A 1 189 ? -10.628 7.453 -0.350 1.00 98.75 189 VAL A C 1
ATOM 1490 O O . VAL A 1 189 ? -9.619 6.918 0.107 1.00 98.75 189 VAL A O 1
ATOM 1493 N N . SER A 1 190 ? -11.438 8.187 0.409 1.00 98.50 190 SER A N 1
ATOM 1494 C CA . SER A 1 190 ? -11.261 8.305 1.856 1.00 98.50 190 SER A CA 1
ATOM 1495 C C . SER A 1 190 ? -11.670 7.000 2.536 1.00 98.50 190 SER A C 1
ATOM 1497 O O . SER A 1 190 ? -12.780 6.519 2.321 1.00 98.50 190 SER A O 1
ATOM 1499 N N . CYS A 1 191 ? -10.848 6.461 3.439 1.00 98.56 191 CYS A N 1
ATOM 1500 C CA . CYS A 1 191 ? -11.255 5.303 4.243 1.00 98.56 191 CYS A CA 1
ATOM 1501 C C . CYS A 1 191 ? -12.535 5.569 5.056 1.00 98.56 191 CYS A C 1
ATOM 1503 O O . CYS A 1 191 ? -13.306 4.649 5.313 1.00 98.56 191 CYS A O 1
ATOM 1505 N N . GLY A 1 192 ? -12.817 6.834 5.395 1.00 97.88 192 GLY A N 1
ATOM 1506 C CA . GLY A 1 192 ? -14.047 7.218 6.090 1.00 97.88 192 GLY A CA 1
ATOM 1507 C C . GLY A 1 192 ? -15.333 7.008 5.278 1.00 97.88 192 GLY A C 1
ATOM 1508 O O . GLY A 1 192 ? -16.410 6.931 5.861 1.00 97.88 192 GLY A O 1
ATOM 1509 N N . THR A 1 193 ? -15.237 6.892 3.948 1.00 98.00 193 THR A N 1
ATOM 1510 C CA . THR A 1 193 ? -16.385 6.659 3.052 1.00 98.00 193 THR A CA 1
ATOM 1511 C C . THR A 1 193 ? -16.522 5.197 2.619 1.00 98.00 193 THR A C 1
ATOM 1513 O O . THR A 1 193 ? -17.471 4.864 1.919 1.00 98.00 193 THR A O 1
ATOM 1516 N N . LEU A 1 194 ? -15.610 4.310 3.038 1.00 97.38 194 LEU A N 1
ATOM 1517 C CA . LEU A 1 194 ? -15.571 2.891 2.648 1.00 97.38 194 LEU A CA 1
ATOM 1518 C C . LEU A 1 194 ? -16.365 1.970 3.590 1.00 97.38 194 LEU A C 1
ATOM 1520 O O . LEU A 1 194 ? -16.116 0.768 3.655 1.00 97.38 194 LEU A O 1
ATOM 1524 N N . THR A 1 195 ? -17.342 2.499 4.327 1.00 95.88 195 THR A N 1
ATOM 1525 C CA . THR A 1 195 ? -18.095 1.711 5.316 1.00 95.88 195 THR A CA 1
ATOM 1526 C C . THR A 1 195 ? -18.885 0.555 4.695 1.00 95.88 195 THR A C 1
ATOM 1528 O O . THR A 1 195 ? -19.059 -0.471 5.345 1.00 95.88 195 THR A O 1
ATOM 1531 N N . SER A 1 196 ? -19.306 0.669 3.430 1.00 94.56 196 SER A N 1
ATOM 1532 C CA . SER A 1 196 ? -19.970 -0.407 2.673 1.00 94.56 196 SER A CA 1
ATOM 1533 C C . SER A 1 196 ? -19.030 -1.541 2.238 1.00 94.56 196 SER A C 1
ATOM 1535 O O . SER A 1 196 ? -19.497 -2.634 1.907 1.00 94.56 196 SER A O 1
ATOM 1537 N N . ALA A 1 197 ? -17.718 -1.294 2.242 1.00 95.56 197 ALA A N 1
ATOM 1538 C CA . ALA A 1 197 ? -16.691 -2.284 1.941 1.00 95.56 197 ALA A CA 1
ATOM 1539 C C . ALA A 1 197 ? -16.190 -3.014 3.199 1.00 95.56 197 ALA A C 1
ATOM 1541 O O . ALA A 1 197 ? -15.405 -3.948 3.080 1.00 95.56 197 ALA A O 1
ATOM 1542 N N . LEU A 1 198 ? -16.623 -2.618 4.402 1.00 95.19 198 LEU A N 1
ATOM 1543 C CA . LEU A 1 198 ? -16.245 -3.295 5.643 1.00 95.19 198 LEU A CA 1
ATOM 1544 C C . LEU A 1 198 ? -16.827 -4.713 5.701 1.00 95.19 198 LEU A C 1
ATOM 1546 O O . LEU A 1 198 ? -17.980 -4.951 5.334 1.00 95.19 198 LEU A O 1
ATOM 1550 N N . VAL A 1 199 ? -16.044 -5.647 6.236 1.00 92.19 199 VAL A N 1
ATOM 1551 C CA . VAL A 1 199 ? -16.530 -6.996 6.566 1.00 92.19 199 VAL A CA 1
ATOM 1552 C C . VAL A 1 199 ? -17.233 -7.024 7.933 1.00 92.19 199 VAL A C 1
ATOM 1554 O O . VAL A 1 199 ? -17.249 -6.043 8.674 1.00 92.19 199 VAL A O 1
ATOM 1557 N N . SER A 1 200 ? -17.817 -8.166 8.306 1.00 89.31 200 SER A N 1
ATOM 1558 C CA . SER A 1 200 ? -18.351 -8.381 9.661 1.00 89.31 200 SER A CA 1
ATOM 1559 C C . SER A 1 200 ? -17.243 -8.300 10.723 1.00 89.31 200 SER A C 1
ATOM 1561 O O . SER A 1 200 ? -16.165 -8.827 10.486 1.00 89.31 200 SER A O 1
ATOM 1563 N N . ASP A 1 201 ? -17.501 -7.707 11.896 1.00 90.88 201 ASP A N 1
ATOM 1564 C CA . ASP A 1 201 ? -16.482 -7.464 12.950 1.00 90.88 201 ASP A CA 1
ATOM 1565 C C . ASP A 1 201 ? -15.147 -6.922 12.385 1.00 90.88 201 ASP A C 1
ATOM 1567 O O . ASP A 1 201 ? -14.099 -7.557 12.520 1.00 90.88 201 ASP A O 1
ATOM 1571 N N . PRO A 1 202 ? -15.173 -5.773 11.684 1.00 94.06 202 PRO A N 1
ATOM 1572 C CA . PRO A 1 202 ? -14.066 -5.376 10.823 1.00 94.06 202 PRO A CA 1
ATOM 1573 C C . PRO A 1 202 ? -12.902 -4.750 11.581 1.00 94.06 202 PRO A C 1
ATOM 1575 O O . PRO A 1 202 ? -11.863 -4.534 10.979 1.00 94.06 202 PRO A O 1
ATOM 1578 N N . TYR A 1 203 ? -13.074 -4.375 12.850 1.00 97.56 203 TYR A N 1
ATOM 1579 C CA . TYR A 1 203 ? -12.176 -3.437 13.514 1.00 97.56 203 TYR A CA 1
ATOM 1580 C C . TYR A 1 203 ? -11.683 -3.951 14.862 1.00 97.56 203 TYR A C 1
ATOM 1582 O O . TYR A 1 203 ? -12.492 -4.272 15.738 1.00 97.56 203 TYR A O 1
ATOM 1590 N N . LYS A 1 204 ? -10.363 -3.924 15.064 1.00 97.44 204 LYS A N 1
ATOM 1591 C CA . LYS A 1 204 ? -9.706 -4.184 16.352 1.00 97.44 204 LYS A CA 1
ATOM 1592 C C . LYS A 1 204 ? -8.695 -3.085 16.667 1.00 97.44 204 LYS A C 1
ATOM 1594 O O . LYS A 1 204 ? -8.049 -2.544 15.774 1.00 97.44 204 LYS A O 1
ATOM 1599 N N . LYS A 1 205 ? -8.547 -2.779 17.956 1.00 97.56 205 LYS A N 1
ATOM 1600 C CA . LYS A 1 205 ? -7.533 -1.858 18.476 1.00 97.56 205 LYS A CA 1
ATOM 1601 C C . LYS A 1 205 ? -6.632 -2.607 19.450 1.00 97.56 205 LYS A C 1
ATOM 1603 O O . LYS A 1 205 ? -7.142 -3.356 20.282 1.00 97.56 205 LYS A O 1
ATOM 1608 N N . ILE A 1 206 ? -5.329 -2.369 19.367 1.00 97.31 206 ILE A N 1
ATOM 1609 C CA . ILE A 1 206 ? -4.355 -2.780 20.379 1.00 97.31 206 ILE A CA 1
ATOM 1610 C C . ILE A 1 206 ? -3.659 -1.524 20.887 1.00 97.31 206 ILE A C 1
ATOM 1612 O O . ILE A 1 206 ? -3.052 -0.793 20.105 1.00 97.31 206 ILE A O 1
ATOM 1616 N N . ASP A 1 207 ? -3.756 -1.278 22.190 1.00 97.81 207 ASP A N 1
ATOM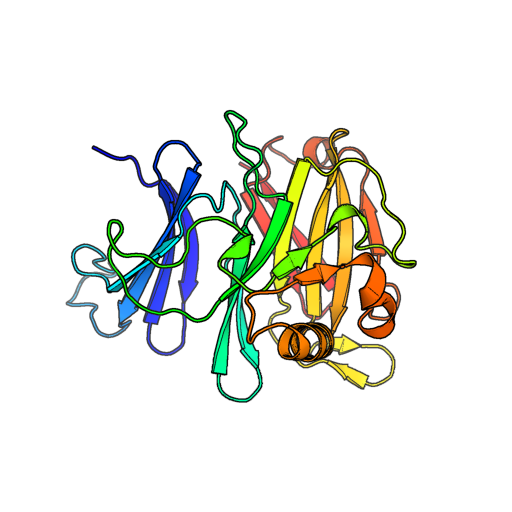 1617 C CA . ASP A 1 207 ? -3.073 -0.152 22.820 1.00 97.81 207 ASP A CA 1
ATOM 1618 C C . ASP A 1 207 ? -1.569 -0.423 22.923 1.00 97.81 207 ASP A C 1
ATOM 1620 O O . ASP A 1 207 ? -1.163 -1.527 23.298 1.00 97.81 207 ASP A O 1
ATOM 1624 N N . ASP A 1 208 ? -0.766 0.591 22.592 1.00 96.19 208 ASP A N 1
ATOM 1625 C CA . ASP A 1 208 ? 0.703 0.553 22.585 1.00 96.19 208 ASP A CA 1
ATOM 1626 C C . ASP A 1 208 ? 1.275 -0.767 22.018 1.00 96.19 208 ASP A C 1
ATOM 1628 O O . ASP A 1 208 ? 1.878 -1.573 22.735 1.00 96.19 208 ASP A O 1
ATOM 1632 N N . VAL A 1 209 ? 1.062 -1.022 20.722 1.00 96.00 209 VAL A N 1
ATOM 1633 C CA . VAL A 1 209 ? 1.359 -2.315 20.074 1.00 96.00 209 VAL A CA 1
ATOM 1634 C C . VAL A 1 209 ? 2.822 -2.734 20.232 1.00 96.00 209 VAL A C 1
ATOM 1636 O O . VAL A 1 209 ? 3.109 -3.899 20.482 1.00 96.00 209 VAL A O 1
ATOM 1639 N N . ARG A 1 210 ? 3.753 -1.776 20.190 1.00 94.12 210 ARG A N 1
ATOM 1640 C CA . ARG A 1 210 ? 5.200 -1.995 20.371 1.00 94.12 210 ARG A CA 1
ATOM 1641 C C . ARG A 1 210 ? 5.553 -2.554 21.756 1.00 94.12 210 ARG A C 1
ATOM 1643 O O . ARG A 1 210 ? 6.598 -3.173 21.901 1.00 94.12 210 ARG A O 1
ATOM 1650 N N . SER A 1 211 ? 4.696 -2.364 22.766 1.00 94.88 211 SER A N 1
ATOM 1651 C CA . SER A 1 211 ? 4.865 -2.968 24.098 1.00 94.88 211 SER A CA 1
ATOM 1652 C C . SER A 1 211 ? 4.527 -4.463 24.126 1.00 94.88 211 SER A C 1
ATOM 1654 O O . SER A 1 211 ? 4.831 -5.143 25.104 1.00 94.88 211 SER A O 1
ATOM 1656 N N . LYS A 1 212 ? 3.872 -4.970 23.074 1.00 93.38 212 LYS A N 1
ATOM 1657 C CA . LYS A 1 212 ? 3.461 -6.374 22.920 1.00 93.38 212 LYS A CA 1
ATOM 1658 C C . LYS A 1 212 ? 4.420 -7.183 22.048 1.00 93.38 212 LYS A C 1
ATOM 1660 O O . LYS A 1 212 ? 4.226 -8.385 21.903 1.00 93.38 212 LYS A O 1
ATOM 1665 N N . LEU A 1 213 ? 5.417 -6.529 21.456 1.00 93.50 213 LEU A N 1
ATOM 1666 C CA . LEU A 1 213 ? 6.376 -7.122 20.534 1.00 93.50 213 LEU A CA 1
ATOM 1667 C C . LEU A 1 213 ? 7.710 -7.391 21.237 1.00 93.50 213 LEU A C 1
ATOM 1669 O O . LEU A 1 213 ? 8.064 -6.716 22.204 1.00 93.50 213 LEU A O 1
ATOM 1673 N N . THR A 1 214 ? 8.466 -8.362 20.726 1.00 90.38 214 THR A N 1
ATOM 1674 C CA . THR A 1 214 ? 9.802 -8.702 21.246 1.00 90.38 214 THR A CA 1
ATOM 1675 C C . THR A 1 214 ? 10.802 -7.566 21.015 1.00 90.38 214 THR A C 1
ATOM 1677 O O . THR A 1 214 ? 11.633 -7.286 21.875 1.00 90.38 214 THR A O 1
ATOM 1680 N N . SER A 1 215 ? 10.694 -6.882 19.873 1.00 91.81 215 SER A N 1
ATOM 1681 C CA . SER A 1 215 ? 11.376 -5.619 19.577 1.00 91.81 215 SER A CA 1
ATOM 1682 C C . SER A 1 215 ? 10.33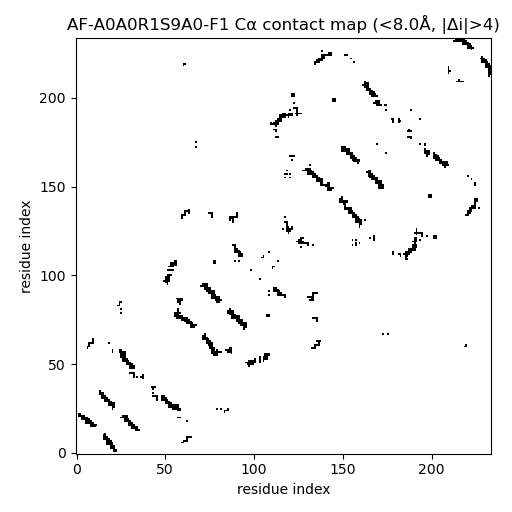5 -4.517 19.397 1.00 91.81 215 SER A C 1
ATOM 1684 O O . SER A 1 215 ? 9.243 -4.764 18.891 1.00 91.81 215 SER A O 1
ATOM 1686 N N . LYS A 1 216 ? 10.659 -3.278 19.783 1.00 91.69 216 LYS A N 1
ATOM 1687 C CA . LYS A 1 216 ? 9.732 -2.140 19.625 1.00 91.69 216 LYS A CA 1
ATOM 1688 C C . LYS A 1 216 ? 9.558 -1.707 18.165 1.00 91.69 216 LYS A C 1
ATOM 1690 O O . LYS A 1 216 ? 8.648 -0.930 17.883 1.00 91.69 216 LYS A O 1
ATOM 1695 N N . SER A 1 217 ? 10.431 -2.165 17.270 1.00 90.44 217 SER A N 1
ATOM 1696 C CA . SER A 1 217 ? 10.368 -1.849 15.847 1.00 90.44 217 SER A CA 1
ATOM 1697 C C . SER A 1 217 ? 9.449 -2.822 15.109 1.00 90.44 217 SER A C 1
ATOM 1699 O O . SER A 1 217 ? 9.587 -4.039 15.234 1.00 90.44 217 SER A O 1
ATOM 1701 N N . ILE A 1 218 ? 8.508 -2.272 14.340 1.00 92.75 218 ILE A N 1
ATOM 1702 C CA . ILE A 1 218 ? 7.540 -3.021 13.532 1.00 92.75 218 ILE A CA 1
ATOM 1703 C C . ILE A 1 218 ? 8.096 -3.173 12.116 1.00 92.75 218 ILE A C 1
ATOM 1705 O O . ILE A 1 218 ? 8.308 -2.173 11.419 1.00 92.75 218 ILE A O 1
ATOM 1709 N N . GLN A 1 219 ? 8.290 -4.423 11.702 1.00 89.75 219 GLN A N 1
ATOM 1710 C CA . GLN A 1 219 ? 8.918 -4.789 10.432 1.00 89.75 219 GLN A CA 1
ATOM 1711 C C . GLN A 1 219 ? 7.908 -5.206 9.351 1.00 89.75 219 GLN A C 1
ATOM 1713 O O . GLN A 1 219 ? 8.272 -5.251 8.182 1.00 89.75 219 GLN A O 1
ATOM 1718 N N . GLY A 1 220 ? 6.649 -5.478 9.709 1.00 90.75 220 GLY A N 1
ATOM 1719 C CA . GLY A 1 220 ? 5.604 -5.801 8.739 1.00 90.75 220 GLY A CA 1
ATOM 1720 C C . GLY A 1 220 ? 4.337 -6.373 9.370 1.00 90.75 220 GLY A C 1
ATOM 1721 O O . GLY A 1 220 ? 4.309 -6.713 10.558 1.00 90.75 220 GLY A O 1
ATOM 1722 N N . PHE A 1 221 ? 3.292 -6.478 8.551 1.00 94.69 221 PHE A N 1
ATOM 1723 C CA . PHE A 1 221 ? 2.000 -7.061 8.906 1.00 94.69 221 PHE A CA 1
ATOM 1724 C C . PHE A 1 221 ? 1.571 -8.066 7.843 1.00 94.69 221 PHE A C 1
ATOM 1726 O O . PHE A 1 221 ? 1.849 -7.866 6.666 1.00 94.69 221 PHE A O 1
ATOM 1733 N N . ASP A 1 222 ? 0.850 -9.101 8.259 1.00 94.50 222 ASP A N 1
ATOM 1734 C CA . ASP A 1 222 ? 0.193 -10.046 7.354 1.00 94.50 222 ASP A CA 1
ATOM 1735 C C . ASP A 1 222 ? -1.162 -10.483 7.937 1.00 94.50 222 ASP A C 1
ATOM 1737 O O . ASP A 1 222 ? -1.433 -10.283 9.128 1.00 94.50 222 ASP A O 1
ATOM 1741 N N . ILE A 1 223 ? -2.031 -11.075 7.120 1.00 94.50 223 ILE A N 1
ATOM 1742 C CA . ILE A 1 223 ? -3.339 -11.572 7.536 1.00 94.50 223 ILE A CA 1
ATOM 1743 C C . ILE A 1 223 ? -3.673 -12.924 6.900 1.00 94.50 223 ILE A C 1
ATOM 1745 O O . ILE A 1 223 ? -3.525 -13.143 5.706 1.00 94.50 223 ILE A O 1
ATOM 1749 N N . SER A 1 224 ? -4.207 -13.840 7.706 1.00 92.25 224 SER A N 1
ATOM 1750 C CA . SER A 1 224 ? -4.755 -15.109 7.207 1.00 92.25 224 SER A CA 1
ATOM 1751 C C . SER A 1 224 ? -6.200 -14.975 6.716 1.00 92.25 224 SER A C 1
ATOM 1753 O O . SER A 1 224 ? -6.947 -14.098 7.151 1.00 92.25 224 SER A O 1
ATOM 1755 N N . ASP A 1 225 ? -6.658 -15.939 5.914 1.00 88.31 225 ASP A N 1
ATOM 1756 C CA . ASP A 1 225 ? -8.079 -16.062 5.537 1.00 88.31 225 ASP A CA 1
ATOM 1757 C C . ASP A 1 225 ? -8.998 -16.218 6.772 1.00 88.31 225 ASP A C 1
ATOM 1759 O O . ASP A 1 225 ? -10.153 -15.792 6.763 1.00 88.31 225 ASP A O 1
ATOM 1763 N N . GLY A 1 226 ? -8.461 -16.764 7.873 1.00 88.38 226 GLY A N 1
ATOM 1764 C CA . GLY A 1 226 ? -9.113 -16.865 9.184 1.00 88.38 226 GLY A CA 1
ATOM 1765 C C . GLY A 1 226 ? -9.070 -15.587 10.033 1.00 88.38 226 GLY A C 1
ATOM 1766 O O . GLY A 1 226 ? -9.493 -15.619 11.187 1.00 88.38 226 GLY A O 1
ATOM 1767 N N . ARG A 1 227 ? -8.581 -14.464 9.484 1.00 90.69 227 ARG A N 1
ATOM 1768 C CA . ARG A 1 227 ? -8.486 -13.133 10.121 1.00 90.69 227 ARG A CA 1
ATOM 1769 C C . ARG A 1 227 ? -7.483 -13.013 11.270 1.00 90.69 227 ARG A C 1
ATOM 1771 O O . ARG A 1 227 ? -7.497 -12.011 11.985 1.00 90.69 227 ARG A O 1
ATOM 1778 N N . ALA A 1 228 ? -6.601 -13.993 11.454 1.00 93.50 228 ALA A N 1
ATOM 1779 C CA . ALA A 1 228 ? -5.444 -13.805 12.323 1.00 93.50 228 ALA A CA 1
ATOM 1780 C C . ALA A 1 228 ? -4.495 -12.788 11.677 1.00 93.50 228 ALA A C 1
ATOM 1782 O O . ALA A 1 228 ? -4.149 -12.953 10.507 1.00 93.50 228 ALA A O 1
ATOM 1783 N N . VAL A 1 229 ? -4.105 -11.765 12.439 1.00 94.81 229 VAL A N 1
ATOM 1784 C CA . VAL A 1 229 ? -3.132 -10.744 12.034 1.00 94.81 229 VAL A CA 1
ATOM 1785 C C . VAL A 1 229 ? -1.768 -11.118 12.604 1.00 94.81 229 VAL A C 1
ATOM 1787 O O . VAL A 1 229 ? -1.645 -11.354 13.808 1.00 94.81 229 VAL A O 1
ATOM 1790 N N . TYR A 1 230 ? -0.755 -11.150 11.747 1.00 95.06 230 TYR A N 1
ATOM 1791 C CA . TYR A 1 230 ? 0.636 -11.403 12.105 1.00 95.06 230 TYR A CA 1
ATOM 1792 C C . TYR A 1 230 ? 1.412 -10.091 12.074 1.00 95.06 230 TYR A C 1
ATOM 1794 O O . TYR A 1 230 ? 1.164 -9.242 11.221 1.00 95.06 230 TYR A O 1
ATOM 1802 N N . ILE A 1 231 ? 2.340 -9.920 13.014 1.00 94.75 231 ILE A N 1
ATOM 1803 C CA . ILE A 1 231 ? 3.200 -8.738 13.110 1.00 94.75 231 ILE A CA 1
ATOM 1804 C C . ILE A 1 231 ? 4.632 -9.231 13.278 1.00 94.75 231 ILE A C 1
ATOM 1806 O O . ILE A 1 231 ? 4.911 -9.990 14.209 1.00 94.75 231 ILE A O 1
ATOM 1810 N N . SER A 1 232 ? 5.535 -8.806 12.398 1.00 93.06 232 SER A N 1
ATOM 1811 C CA . SER A 1 232 ? 6.968 -9.055 12.559 1.00 93.06 232 SER A CA 1
ATOM 1812 C C . SER A 1 232 ? 7.628 -7.885 13.293 1.00 93.06 232 SER A C 1
ATOM 1814 O O . SER A 1 232 ? 7.281 -6.717 13.095 1.00 93.06 232 SER A O 1
ATOM 1816 N N . SER A 1 233 ? 8.582 -8.195 14.172 1.00 92.12 233 SER A N 1
ATOM 1817 C CA . SER A 1 233 ? 9.358 -7.198 14.915 1.00 92.12 233 SER A CA 1
ATOM 1818 C C . SER A 1 233 ? 10.837 -7.553 14.910 1.00 92.12 233 SER A C 1
ATOM 1820 O O . SER A 1 233 ? 11.167 -8.727 15.083 1.00 92.12 233 SER A O 1
ATOM 1822 N N . GLY A 1 234 ? 11.704 -6.552 14.776 1.00 86.38 234 GLY A N 1
ATOM 1823 C CA . GLY A 1 234 ? 13.160 -6.707 14.707 1.00 86.38 234 GLY A CA 1
ATOM 1824 C C . GLY A 1 234 ? 13.842 -5.407 15.050 1.00 86.38 234 GLY A C 1
ATOM 1825 O O . GLY A 1 234 ? 13.505 -4.408 14.389 1.00 86.38 234 GLY A O 1
#

Sequence (234 aa):
MDRFIAIQGFVGSTYVYALQLFNSNRDVVISRVRKDSVTNTYDLDFTNAASMYLKNFGHGQTFEYFKHANKDYWWVVTKGDNTEENWGSQIARIQFSPNTYDTTPYDGNTSVTRLSSVSSATKNGKPYGKILRVEAALSSTNAPVSGSSTNRLLLIAGVDTNYNAHFTLYDNDKVNDALDNVDATHGFVSCGTLTSALVSDPYKKIDDVRSKLTSKSIQGFDISDGRAVYISSG

Radius of gyration: 17.19 Å; Cα contacts (8 Å, |Δi|>4): 611; chains: 1; bounding box: 50×37×40 Å

Nearest PDB structures (foldseek):
  5ncs-assembly2_B  TM=5.059E-01  e=1.023E+00  Tannerella forsythia 92A2
  8gxv-assembly1_A  TM=4.763E-01  e=3.025E+00  Chlorobium limicola DSM 245
  8qo9-assembly1_A  TM=4.333E-01  e=2.571E+00  Homo sapiens
  6mly-assembly1_A  TM=2.873E-01  e=1.342E+00  Bacteroides eggerthii

InterPro domains:
  IPR035280 Bacteriocin helveticin-J [PF17312] (8-233)

Organism: NCBI:txid1423739

Secondary structure (DSSP, 8-state):
---PEEEEEEE-SSEEEEEEEETTTTEEEEEEEEGGG--SSS----TT-EEEEEBT--B---EEEEEETTEEEEEEEEEE-SSSS-BEEEEEEE------GGG-S-BSGGGS-EEE-GGG-STTS---S-EEEEEEEE-SS-PEETTEE-S-EEEEEEEETT--EEEEEEEHHHHHHHHHHHHTTT-EEEGGG-GGGEEEEEEEEETTGGGGSSSSSEEEEEE-TT--EEEEE-